Protein AF-A0A7M5WVI0-F1 (afdb_monomer_lite)

Organism: NCBI:txid252671

Foldseek 3Di:
DDDDPQPPLPPVDDVVDQQDLPLVVVLLCQQPVDPVLSLVLLLLLLCQQVFPPADFLAAAEEEEAAPQSCLVLSCLLVCLRPPPVLEFEDDDPAADAPVSDDQSNAEYEYEADACRNPPLVRLLQQLRFAWDWHDDDPDHTDIHGNRHHYRHYHHHDHPNDDDPSNVSNLSRHDYGYTDHDPDDDPCSSVVCSSCSVSSNSNSCVVCVPPDSGDDPPPPDPDDDPPPPPPPPDPPPVPPPPDDDDDDDDDDDDDDDDDDDDDDDDDDDDDDDDDDDPPPVVVVVVVVVVVVVVD

InterPro domains:
  IPR027417 P-loop containing nucleoside triphosphate hydrolase [G3DSA:3.40.50.300] (31-201)
  IPR027417 P-loop containing nucleoside triphosphate hydrolase [SSF52540] (41-180)

Radius of gyration: 24.65 Å; chains: 1; bounding box: 62×60×80 Å

Structure (mmCIF, N/CA/C/O backbone):
data_AF-A0A7M5WVI0-F1
#
_entry.id   AF-A0A7M5WVI0-F1
#
loop_
_atom_site.group_PDB
_atom_site.id
_atom_site.type_symbol
_atom_site.label_atom_id
_atom_site.label_alt_id
_atom_site.label_comp_id
_atom_site.label_asym_id
_atom_site.label_entity_id
_atom_site.label_seq_id
_atom_site.pdbx_PDB_ins_code
_atom_site.Cartn_x
_atom_site.Cartn_y
_atom_site.Cartn_z
_atom_site.occupancy
_atom_site.B_iso_or_equiv
_atom_site.auth_seq_id
_atom_site.auth_comp_id
_atom_site.auth_asym_id
_atom_site.auth_atom_id
_atom_site.pdbx_PDB_model_num
ATOM 1 N N . LEU A 1 1 ? -18.806 -29.548 -11.403 1.00 36.38 1 LEU A N 1
ATOM 2 C CA . LEU A 1 1 ? -17.528 -28.807 -11.496 1.00 36.38 1 LEU A CA 1
ATOM 3 C C . LEU A 1 1 ? -17.822 -27.455 -12.146 1.00 36.38 1 LEU A C 1
ATOM 5 O O . LEU A 1 1 ? -17.706 -27.325 -13.355 1.00 36.38 1 LEU A O 1
ATOM 9 N N . SER A 1 2 ? -18.347 -26.496 -11.374 1.00 34.09 2 SER A N 1
ATOM 10 C CA . SER A 1 2 ? -18.724 -25.170 -11.882 1.00 34.09 2 SER A CA 1
ATOM 11 C C . SER A 1 2 ? -17.496 -24.263 -11.947 1.00 34.09 2 SER A C 1
ATOM 13 O O . SER A 1 2 ? -16.714 -24.208 -10.997 1.00 34.09 2 SER A O 1
ATOM 15 N N . GLY A 1 3 ? -17.329 -23.582 -13.080 1.00 33.78 3 GLY A N 1
ATOM 16 C CA . GLY A 1 3 ? -16.180 -22.741 -13.393 1.00 33.78 3 GLY A CA 1
ATOM 17 C C . GLY A 1 3 ? -15.947 -21.636 -12.366 1.00 33.78 3 GLY A C 1
ATOM 18 O O . GLY A 1 3 ? -16.822 -20.821 -12.087 1.00 33.78 3 GLY A O 1
ATOM 19 N N . SER A 1 4 ? -14.732 -21.607 -11.823 1.00 32.25 4 SER A N 1
ATOM 20 C CA . SER A 1 4 ? -14.201 -20.452 -11.110 1.00 32.25 4 SER A CA 1
ATOM 21 C C . SER A 1 4 ? -13.823 -19.387 -12.146 1.00 32.25 4 SER A C 1
ATOM 23 O O . SER A 1 4 ? -12.980 -19.674 -12.999 1.00 32.25 4 SER A O 1
ATOM 25 N N . PRO A 1 5 ? -14.377 -18.161 -12.098 1.00 34.78 5 PRO A N 1
ATOM 26 C CA . PRO A 1 5 ? -13.953 -17.067 -12.957 1.00 34.78 5 PRO A CA 1
ATOM 27 C C . PRO A 1 5 ? -12.688 -16.451 -12.349 1.00 34.78 5 PRO A C 1
ATOM 29 O O . PRO A 1 5 ? -12.672 -15.304 -11.907 1.00 34.78 5 PRO A O 1
ATOM 32 N N . ARG A 1 6 ? -11.615 -17.239 -12.259 1.00 41.44 6 ARG A N 1
ATOM 33 C CA . ARG A 1 6 ? -10.272 -16.671 -12.205 1.00 41.44 6 ARG A CA 1
ATOM 34 C C . ARG A 1 6 ? -9.937 -16.364 -13.653 1.00 41.44 6 ARG A C 1
ATOM 36 O O . ARG A 1 6 ? -9.481 -17.238 -14.384 1.00 41.44 6 ARG A O 1
ATOM 43 N N . ALA A 1 7 ? -10.243 -15.145 -14.089 1.00 37.66 7 ALA A N 1
ATOM 44 C CA . ALA A 1 7 ? -9.587 -14.597 -15.261 1.00 37.66 7 ALA A CA 1
ATOM 45 C C . ALA A 1 7 ? -8.102 -14.521 -14.897 1.00 37.66 7 ALA A C 1
ATOM 47 O O . ALA A 1 7 ? -7.651 -13.574 -14.260 1.00 37.66 7 ALA A O 1
ATOM 48 N N . PHE A 1 8 ? -7.364 -15.588 -15.193 1.00 43.06 8 PHE A N 1
ATOM 49 C CA . PHE A 1 8 ? -5.919 -15.534 -15.185 1.00 43.06 8 PHE A CA 1
ATOM 50 C C . PHE A 1 8 ? -5.570 -14.499 -16.248 1.00 43.06 8 PHE A C 1
ATOM 52 O O . PHE A 1 8 ? -5.790 -14.739 -17.438 1.00 43.06 8 PHE A O 1
ATOM 59 N N . VAL A 1 9 ? -5.083 -13.328 -15.832 1.00 46.78 9 VAL A N 1
ATOM 60 C CA . VAL A 1 9 ? -4.307 -12.481 -16.737 1.00 46.78 9 VAL A CA 1
ATOM 61 C C . VAL A 1 9 ? -3.289 -13.428 -17.362 1.00 46.78 9 VAL A C 1
ATOM 63 O O . VAL A 1 9 ? -2.563 -14.102 -16.627 1.00 46.78 9 VAL A O 1
ATOM 66 N N . LYS A 1 10 ? -3.306 -13.579 -18.693 1.00 48.66 10 LYS A N 1
ATOM 67 C CA . LYS A 1 10 ? -2.319 -14.396 -19.407 1.00 48.66 10 LYS A CA 1
ATOM 68 C C . LYS A 1 10 ? -0.970 -13.702 -19.269 1.00 48.66 10 LYS A C 1
ATOM 70 O O . LYS A 1 10 ? -0.509 -13.020 -20.175 1.00 48.66 10 LYS A O 1
ATOM 75 N N . TYR A 1 11 ? -0.347 -13.866 -18.114 1.00 55.53 11 TYR A N 1
ATOM 76 C CA . TYR A 1 11 ? 1.067 -13.644 -17.966 1.00 55.53 11 TYR A CA 1
ATOM 77 C C . TYR A 1 11 ? 1.731 -14.795 -18.704 1.00 55.53 11 TYR A C 1
ATOM 79 O O . TYR A 1 11 ? 1.697 -15.943 -18.257 1.00 55.53 11 TYR A O 1
ATOM 87 N N . LEU A 1 12 ? 2.257 -14.500 -19.890 1.00 58.75 12 LEU A N 1
ATOM 88 C CA . LEU A 1 12 ? 3.164 -15.399 -20.584 1.00 58.75 12 LEU A CA 1
ATOM 89 C C . LEU A 1 12 ? 4.462 -15.401 -19.777 1.00 58.75 12 LEU A C 1
ATOM 91 O O . LEU A 1 12 ? 5.402 -14.674 -20.089 1.00 58.75 12 LEU A O 1
ATOM 95 N N . TYR A 1 13 ? 4.451 -16.157 -18.678 1.00 58.69 13 TYR A N 1
ATOM 96 C CA . TYR A 1 13 ? 5.623 -16.409 -17.862 1.00 58.69 13 TYR A CA 1
ATOM 97 C C . TYR A 1 13 ? 6.698 -16.977 -18.783 1.00 58.69 13 TYR A C 1
ATOM 99 O O . TYR A 1 13 ? 6.557 -18.081 -19.309 1.00 58.69 13 TYR A O 1
ATOM 107 N N . ASN A 1 14 ? 7.734 -16.178 -19.019 1.00 64.50 14 ASN A N 1
ATOM 108 C CA . ASN A 1 14 ? 8.917 -16.611 -19.728 1.00 64.50 14 ASN A CA 1
ATOM 109 C C . ASN A 1 14 ? 9.988 -16.910 -18.668 1.00 64.50 14 ASN A C 1
ATOM 111 O O . ASN A 1 14 ? 10.527 -15.956 -18.105 1.00 64.50 14 ASN A O 1
ATOM 115 N N . PRO A 1 15 ? 10.282 -18.191 -18.373 1.00 64.06 15 PRO A N 1
ATOM 116 C CA . PRO A 1 15 ? 11.284 -18.557 -17.372 1.00 64.06 15 PRO A CA 1
ATOM 117 C C . PRO A 1 15 ? 12.688 -18.048 -17.725 1.00 64.06 15 PRO A C 1
ATOM 119 O O . PRO A 1 15 ? 13.509 -17.871 -16.831 1.00 64.06 15 PRO A O 1
ATOM 122 N N . ASP A 1 16 ? 12.949 -17.764 -19.004 1.00 68.62 16 ASP A N 1
ATOM 123 C CA . ASP A 1 16 ? 14.248 -17.296 -19.492 1.00 68.62 16 ASP A CA 1
ATOM 124 C C . ASP A 1 16 ? 14.402 -15.768 -19.407 1.00 68.62 16 ASP A C 1
ATOM 126 O O . ASP A 1 16 ? 15.473 -15.228 -19.691 1.00 68.62 16 ASP A O 1
ATOM 130 N N . ARG A 1 17 ? 13.341 -15.039 -19.029 1.00 70.06 17 ARG A N 1
ATOM 131 C CA . ARG A 1 17 ? 13.361 -13.578 -18.898 1.00 70.06 17 ARG A CA 1
ATOM 132 C C . ARG A 1 17 ? 13.247 -13.183 -17.432 1.00 70.06 17 ARG A C 1
ATOM 134 O O . ARG A 1 17 ? 12.175 -13.272 -16.839 1.00 70.06 17 ARG A O 1
ATOM 141 N N . THR A 1 18 ? 14.333 -12.651 -16.877 1.00 74.81 18 THR A N 1
ATOM 142 C CA . THR A 1 18 ? 14.304 -12.013 -15.556 1.00 74.81 18 THR A CA 1
ATOM 143 C C . THR A 1 18 ? 13.324 -10.829 -15.578 1.00 74.81 18 THR A C 1
ATOM 145 O O . THR A 1 18 ? 13.447 -9.961 -16.452 1.00 74.81 18 THR A O 1
ATOM 148 N N . PRO A 1 19 ? 12.346 -10.764 -14.656 1.00 80.38 19 PRO A N 1
ATOM 149 C CA . PRO A 1 19 ? 11.430 -9.633 -14.567 1.00 80.38 19 PRO A CA 1
ATOM 150 C C . PRO A 1 19 ? 12.211 -8.360 -14.228 1.00 80.38 19 PRO A C 1
ATOM 152 O O . PRO A 1 19 ? 12.992 -8.327 -13.277 1.00 80.38 19 PRO A O 1
ATOM 155 N N . HIS A 1 20 ? 11.994 -7.298 -15.000 1.00 85.06 20 HIS A N 1
ATOM 156 C CA . HIS A 1 20 ? 12.664 -6.018 -14.780 1.00 85.06 20 HIS A CA 1
ATOM 157 C C . HIS A 1 20 ? 11.667 -4.857 -14.907 1.00 85.06 20 HIS A C 1
ATOM 159 O O . HIS A 1 20 ? 11.663 -4.143 -15.916 1.00 85.06 20 HIS A O 1
ATOM 165 N N . PRO A 1 21 ? 10.794 -4.670 -13.899 1.00 92.25 21 PRO A N 1
ATOM 166 C CA . PRO A 1 21 ? 9.751 -3.651 -13.908 1.00 92.25 21 PRO A CA 1
ATOM 167 C C . PRO A 1 21 ? 10.334 -2.257 -13.641 1.00 92.25 21 PRO A C 1
ATOM 169 O O . PRO A 1 21 ? 10.145 -1.658 -12.583 1.00 92.25 21 PRO A O 1
ATOM 172 N N . GLU A 1 22 ? 11.072 -1.733 -14.616 1.00 92.25 22 GLU A N 1
ATOM 173 C CA . GLU A 1 22 ? 11.866 -0.510 -14.494 1.00 92.25 22 GLU A CA 1
ATOM 174 C C . GLU A 1 22 ? 11.064 0.715 -14.010 1.00 92.25 22 GLU A C 1
ATOM 176 O O . GLU A 1 22 ? 11.565 1.409 -13.122 1.00 92.25 22 GLU A O 1
ATOM 181 N N . PRO A 1 23 ? 9.823 0.983 -14.480 1.00 91.75 23 PRO A N 1
ATOM 182 C CA . PRO A 1 23 ? 9.034 2.104 -13.964 1.00 91.75 23 PRO A CA 1
ATOM 183 C C . PRO A 1 23 ? 8.721 1.986 -12.466 1.00 91.75 23 PRO A C 1
ATOM 185 O O . PRO A 1 23 ? 8.749 2.987 -11.751 1.00 91.75 23 PRO A O 1
ATOM 188 N N . PHE A 1 24 ? 8.468 0.766 -11.976 1.00 95.12 24 PHE A N 1
ATOM 189 C CA . PHE A 1 24 ? 8.263 0.510 -10.550 1.00 95.12 24 PHE A CA 1
ATOM 190 C C . PHE A 1 24 ? 9.560 0.729 -9.769 1.00 95.12 24 PHE A C 1
ATOM 192 O O . PHE A 1 24 ? 9.576 1.500 -8.812 1.00 95.12 24 PHE A O 1
ATOM 199 N N . ILE A 1 25 ? 10.658 0.104 -10.211 1.00 95.00 25 ILE A N 1
ATOM 200 C CA . ILE A 1 25 ? 11.963 0.182 -9.541 1.00 95.00 25 ILE A CA 1
ATOM 201 C C . ILE A 1 25 ? 12.413 1.639 -9.423 1.00 95.00 25 ILE A C 1
ATOM 203 O O . ILE A 1 25 ? 12.663 2.106 -8.314 1.00 95.00 25 ILE A O 1
ATOM 207 N N . LYS A 1 26 ? 12.423 2.388 -10.533 1.00 92.94 26 LYS A N 1
ATOM 208 C CA . LYS A 1 26 ? 12.834 3.799 -10.545 1.00 92.94 26 LYS A CA 1
ATOM 209 C C . LYS A 1 26 ? 11.933 4.684 -9.691 1.00 92.94 26 LYS A C 1
ATOM 211 O O . LYS A 1 26 ? 12.430 5.587 -9.022 1.00 92.94 26 LYS A O 1
ATOM 216 N N . GLY A 1 27 ? 10.621 4.436 -9.699 1.00 93.06 27 GLY A N 1
ATOM 217 C CA . GLY A 1 27 ? 9.681 5.172 -8.853 1.00 93.06 27 GLY A CA 1
ATOM 218 C C . GLY A 1 27 ? 10.001 4.990 -7.370 1.00 93.06 27 GLY A C 1
ATOM 219 O O . GLY A 1 27 ? 10.072 5.962 -6.619 1.00 93.06 27 GLY A O 1
ATOM 220 N N . VAL A 1 28 ? 10.263 3.750 -6.961 1.00 95.44 28 VAL A N 1
ATOM 221 C CA . VAL A 1 28 ? 10.624 3.425 -5.578 1.00 95.44 28 VAL A CA 1
ATOM 222 C C . VAL A 1 28 ? 12.001 3.988 -5.221 1.00 95.44 28 VAL A C 1
ATOM 224 O O . VAL A 1 28 ? 12.149 4.582 -4.159 1.00 95.44 28 VAL A O 1
ATOM 227 N N . GLU A 1 29 ? 12.995 3.873 -6.101 1.00 94.94 29 GLU A N 1
ATOM 228 C CA . GLU A 1 29 ? 14.340 4.431 -5.898 1.00 94.94 29 GLU A CA 1
ATOM 229 C C . GLU A 1 29 ? 14.352 5.956 -5.776 1.00 94.94 29 GLU A C 1
ATOM 231 O O . GLU A 1 29 ? 15.133 6.489 -4.989 1.00 94.94 29 GLU A O 1
ATOM 236 N N . ASN A 1 30 ? 13.465 6.654 -6.495 1.00 94.00 30 ASN A N 1
ATOM 237 C CA . ASN A 1 30 ? 13.290 8.101 -6.355 1.00 94.00 30 ASN A CA 1
ATOM 238 C C . ASN A 1 30 ? 12.900 8.493 -4.924 1.00 94.00 30 ASN A C 1
ATOM 240 O O . ASN A 1 30 ? 13.355 9.516 -4.423 1.00 94.00 30 ASN A O 1
ATOM 244 N N . SER A 1 31 ? 12.058 7.687 -4.274 1.00 94.81 31 SER A N 1
ATOM 245 C CA . SER A 1 31 ? 11.608 7.942 -2.903 1.00 94.81 31 SER A CA 1
ATOM 246 C C . SER A 1 31 ? 12.553 7.364 -1.848 1.00 94.81 31 SER A C 1
ATOM 248 O O . SER A 1 31 ? 12.792 7.997 -0.826 1.00 94.81 31 SER A O 1
ATOM 250 N N . PHE A 1 32 ? 13.112 6.176 -2.088 1.00 96.00 32 PHE A N 1
ATOM 251 C CA . PHE A 1 32 ? 13.881 5.404 -1.111 1.00 96.00 32 PHE A CA 1
ATOM 252 C C . PHE A 1 32 ? 15.276 5.067 -1.652 1.00 96.00 32 PHE A C 1
ATOM 254 O O . PHE A 1 32 ? 15.592 3.919 -1.987 1.00 96.00 32 PHE A O 1
ATOM 261 N N . GLY A 1 33 ? 16.146 6.080 -1.704 1.00 91.94 33 GLY A N 1
ATOM 262 C CA . GLY A 1 33 ? 17.535 5.908 -2.140 1.00 91.94 33 GLY A CA 1
ATOM 263 C C . GLY A 1 33 ? 18.311 4.904 -1.275 1.00 91.94 33 GLY A C 1
ATOM 264 O O . GLY A 1 33 ? 19.082 4.097 -1.796 1.00 91.94 33 GLY A O 1
ATOM 265 N N . ASN A 1 34 ? 18.045 4.882 0.038 1.00 95.94 34 ASN A N 1
ATOM 266 C CA . ASN A 1 34 ? 18.654 3.936 0.973 1.00 95.94 34 ASN A CA 1
ATOM 267 C C . ASN A 1 34 ? 18.176 2.488 0.695 1.00 95.94 34 ASN A C 1
ATOM 269 O O . ASN A 1 34 ? 16.984 2.200 0.852 1.00 95.94 34 ASN A O 1
ATOM 273 N N . PRO A 1 35 ? 19.082 1.544 0.359 1.00 95.19 35 PRO A N 1
ATOM 274 C CA . PRO A 1 35 ? 18.715 0.159 0.057 1.00 95.19 35 PRO A CA 1
ATOM 275 C C . PRO A 1 35 ? 17.996 -0.574 1.198 1.00 95.19 35 PRO A C 1
ATOM 277 O O . PRO A 1 35 ? 17.156 -1.431 0.935 1.00 95.19 35 PRO A O 1
ATOM 280 N N . ARG A 1 36 ? 18.286 -0.239 2.465 1.00 94.75 36 ARG A N 1
ATOM 281 C CA . ARG A 1 36 ? 17.630 -0.865 3.627 1.00 94.75 36 ARG A CA 1
ATOM 282 C C . ARG A 1 36 ? 16.166 -0.450 3.732 1.00 94.75 36 ARG A C 1
ATOM 284 O O . ARG A 1 36 ? 15.306 -1.312 3.887 1.00 94.75 36 ARG A O 1
ATOM 291 N N . ILE A 1 37 ? 15.888 0.847 3.578 1.00 95.94 37 ILE A N 1
ATOM 292 C CA . ILE A 1 37 ? 14.519 1.388 3.579 1.00 95.94 37 ILE A CA 1
ATOM 293 C C . ILE A 1 37 ? 13.734 0.796 2.409 1.00 95.94 37 ILE A C 1
ATOM 295 O O . ILE A 1 37 ? 12.626 0.302 2.589 1.00 95.94 37 ILE A O 1
ATOM 299 N N . ARG A 1 38 ? 14.338 0.759 1.219 1.00 96.00 38 ARG A N 1
ATOM 300 C CA . ARG A 1 38 ? 13.724 0.176 0.022 1.00 96.00 38 ARG A CA 1
ATOM 301 C C . ARG A 1 38 ? 13.413 -1.311 0.172 1.00 96.00 38 ARG A C 1
ATOM 303 O O . ARG A 1 38 ? 12.316 -1.733 -0.173 1.00 96.00 38 ARG A O 1
ATOM 310 N N . LYS A 1 39 ? 14.332 -2.099 0.735 1.00 96.75 39 LYS A N 1
ATOM 311 C CA . LYS A 1 39 ? 14.085 -3.512 1.056 1.00 96.75 39 LYS A CA 1
ATOM 312 C C . LYS A 1 39 ? 12.906 -3.669 2.021 1.00 96.75 39 LYS A C 1
ATOM 314 O O . LYS A 1 39 ? 12.027 -4.487 1.771 1.00 96.75 39 LYS A O 1
ATOM 319 N N . ARG A 1 40 ? 12.855 -2.856 3.081 1.00 96.69 40 ARG A N 1
ATOM 320 C CA . ARG A 1 40 ? 11.754 -2.867 4.055 1.00 96.69 40 ARG A CA 1
ATOM 321 C C . ARG A 1 40 ? 10.418 -2.473 3.416 1.00 96.69 40 ARG A C 1
ATOM 323 O O . ARG A 1 40 ? 9.405 -3.120 3.675 1.00 96.69 40 ARG A O 1
ATOM 330 N N . PHE A 1 41 ? 10.425 -1.484 2.522 1.00 97.88 41 PHE A N 1
ATOM 331 C CA . PHE A 1 41 ? 9.261 -1.127 1.711 1.00 97.88 41 PHE A CA 1
ATOM 332 C C . PHE A 1 41 ? 8.814 -2.303 0.841 1.00 97.88 41 PHE A C 1
ATOM 334 O O . PHE A 1 41 ? 7.641 -2.656 0.873 1.00 97.88 41 PHE A O 1
ATOM 341 N N . TYR A 1 42 ? 9.730 -2.956 0.120 1.00 97.81 42 TYR A N 1
ATOM 342 C CA . TYR A 1 42 ? 9.407 -4.127 -0.696 1.00 97.81 42 TYR A CA 1
ATOM 343 C C . TYR A 1 42 ? 8.793 -5.259 0.125 1.00 97.81 42 TYR A C 1
ATOM 345 O O . TYR A 1 42 ? 7.804 -5.835 -0.320 1.00 97.81 42 TYR A O 1
ATOM 353 N N . GLN A 1 43 ? 9.303 -5.535 1.330 1.00 97.19 43 GLN A N 1
ATOM 354 C CA . GLN A 1 43 ? 8.692 -6.507 2.243 1.00 97.19 43 GLN A CA 1
ATOM 355 C C . GLN A 1 43 ? 7.246 -6.126 2.571 1.00 97.19 43 GLN A C 1
ATOM 357 O O . GLN A 1 43 ? 6.337 -6.913 2.317 1.00 97.19 43 GLN A O 1
ATOM 362 N N . LYS A 1 44 ? 7.012 -4.904 3.070 1.00 97.19 44 LYS A N 1
ATOM 363 C CA . LYS A 1 44 ? 5.664 -4.429 3.425 1.00 97.19 44 LYS A CA 1
ATOM 364 C C . LYS A 1 44 ? 4.715 -4.365 2.236 1.00 97.19 44 LYS A C 1
ATOM 366 O O . LYS A 1 44 ? 3.540 -4.684 2.372 1.00 97.19 44 LYS A O 1
ATOM 371 N N . TYR A 1 45 ? 5.218 -3.997 1.067 1.00 98.00 45 TYR A N 1
ATOM 372 C CA . TYR A 1 45 ? 4.453 -3.983 -0.169 1.00 98.00 45 TYR A CA 1
ATOM 373 C C . TYR A 1 45 ? 4.079 -5.408 -0.603 1.00 98.00 45 TYR A C 1
ATOM 375 O O . TYR A 1 45 ? 2.926 -5.668 -0.927 1.00 98.00 45 TYR A O 1
ATOM 383 N N . TYR A 1 46 ? 5.007 -6.366 -0.537 1.00 97.12 46 TYR A N 1
ATOM 384 C CA . TYR A 1 46 ? 4.744 -7.763 -0.892 1.00 97.12 46 TYR A CA 1
ATOM 385 C C . TYR A 1 46 ? 3.820 -8.476 0.111 1.00 97.12 46 TYR A C 1
ATOM 387 O O . TYR A 1 46 ? 2.973 -9.273 -0.294 1.00 97.12 46 TYR A O 1
ATOM 395 N N . GLN A 1 47 ? 3.904 -8.138 1.406 1.00 96.06 47 GLN A N 1
ATOM 396 C CA . GLN A 1 47 ? 2.982 -8.623 2.445 1.00 96.06 47 GLN A CA 1
ATOM 397 C C . GLN A 1 47 ? 1.510 -8.396 2.075 1.00 96.06 47 GLN A C 1
ATOM 399 O O . GLN A 1 47 ? 0.660 -9.192 2.460 1.00 96.06 47 GLN A O 1
ATOM 404 N N . LEU A 1 48 ? 1.183 -7.348 1.312 1.00 96.50 48 LEU A N 1
ATOM 405 C CA . LEU A 1 48 ? -0.194 -7.040 0.916 1.00 96.50 48 LEU A CA 1
ATOM 406 C C . LEU A 1 48 ? -0.866 -8.154 0.095 1.00 96.50 48 LEU A C 1
ATOM 408 O O . LEU A 1 48 ? -2.092 -8.219 0.060 1.00 96.50 48 LEU A O 1
ATOM 412 N N . LEU A 1 49 ? -0.089 -9.061 -0.511 1.00 94.75 49 LEU A N 1
ATOM 413 C CA . LEU A 1 49 ? -0.601 -10.260 -1.188 1.00 94.75 49 LEU A CA 1
ATOM 414 C C . LEU A 1 49 ? -0.951 -11.412 -0.234 1.00 94.75 49 LEU A C 1
ATOM 416 O O . LEU A 1 49 ? -1.591 -12.379 -0.641 1.00 94.75 49 LEU A O 1
ATOM 420 N N . MET A 1 50 ? -0.549 -11.330 1.033 1.00 92.81 50 MET A N 1
ATOM 421 C CA . MET A 1 50 ? -0.629 -12.418 2.012 1.00 92.81 50 MET A CA 1
ATOM 422 C C . MET A 1 50 ? -1.942 -12.387 2.803 1.00 92.81 50 MET A C 1
ATOM 424 O O . MET A 1 50 ? -1.963 -12.544 4.027 1.00 92.81 50 MET A O 1
ATOM 428 N N . HIS A 1 51 ? -3.063 -12.167 2.109 1.00 90.06 51 HIS A N 1
ATOM 429 C CA . HIS A 1 51 ? -4.388 -12.173 2.728 1.00 90.06 51 HIS A CA 1
ATOM 430 C C . HIS A 1 51 ? -4.626 -13.461 3.533 1.00 90.06 51 HIS A C 1
ATOM 432 O O . HIS A 1 51 ? -4.313 -14.567 3.092 1.00 90.06 51 HIS A O 1
ATOM 438 N N . GLY A 1 52 ? -5.185 -13.304 4.734 1.00 88.00 52 GLY A N 1
ATOM 439 C CA . GLY A 1 52 ? -5.448 -14.400 5.662 1.00 88.00 52 GLY A CA 1
ATOM 440 C C . GLY A 1 52 ? -4.243 -14.801 6.515 1.00 88.00 52 GLY A C 1
ATOM 441 O O . GLY A 1 52 ? -4.434 -15.503 7.506 1.00 88.00 52 GLY A O 1
ATOM 442 N N . GLN A 1 53 ? -3.036 -14.326 6.185 1.00 90.81 53 GLN A N 1
ATOM 443 C CA . GLN A 1 53 ? -1.790 -14.691 6.870 1.00 90.81 53 GLN A CA 1
ATOM 444 C C . GLN A 1 53 ? -1.238 -13.580 7.771 1.00 90.81 53 GLN A C 1
ATOM 446 O O . GLN A 1 53 ? -0.257 -13.810 8.471 1.00 90.81 53 GLN A O 1
ATOM 451 N N . PHE A 1 54 ? -1.849 -12.390 7.772 1.00 90.25 54 PHE A N 1
ATOM 452 C CA . PHE A 1 54 ? -1.396 -11.275 8.604 1.00 90.25 54 PHE A CA 1
ATOM 453 C C . PHE A 1 54 ? -1.460 -11.625 10.099 1.00 90.25 54 PHE A C 1
ATOM 455 O O . PHE A 1 54 ? -2.551 -11.909 10.607 1.00 90.25 54 PHE A O 1
ATOM 462 N N . PRO A 1 55 ? -0.328 -11.549 10.823 1.00 88.81 55 PRO A N 1
ATOM 463 C CA . PRO A 1 55 ? -0.317 -11.692 12.269 1.00 88.81 55 PRO A CA 1
ATOM 464 C C . PRO A 1 55 ? -1.134 -10.600 12.969 1.00 88.81 55 PRO A C 1
ATOM 466 O O . PRO A 1 55 ? -1.314 -9.484 12.468 1.00 88.81 55 PRO A O 1
ATOM 469 N N . HIS A 1 56 ? -1.600 -10.907 14.181 1.00 88.06 56 HIS A N 1
ATOM 470 C CA . HIS A 1 56 ? -2.208 -9.907 15.058 1.00 88.06 56 HIS A CA 1
ATOM 471 C C . HIS A 1 56 ? -1.195 -8.805 15.379 1.00 88.06 56 HIS A C 1
ATOM 473 O O . HIS A 1 56 ? -0.055 -9.101 15.727 1.00 88.06 56 HIS A O 1
ATOM 479 N N . LYS A 1 57 ? -1.628 -7.542 15.291 1.00 88.94 57 LYS A N 1
ATOM 480 C CA . LYS A 1 57 ? -0.807 -6.336 15.497 1.00 88.94 57 LYS A CA 1
ATOM 481 C C . LYS A 1 57 ? 0.367 -6.168 14.521 1.00 88.94 57 LYS A C 1
ATOM 483 O O . LYS A 1 57 ? 1.243 -5.355 14.796 1.00 88.94 57 LYS A O 1
ATOM 488 N N . GLU A 1 58 ? 0.369 -6.865 13.384 1.00 91.50 58 GLU A N 1
ATOM 489 C CA . GLU A 1 58 ? 1.343 -6.615 12.314 1.00 91.50 58 GLU A CA 1
ATOM 490 C C . GLU A 1 58 ? 1.260 -5.160 11.828 1.00 91.50 58 GLU A C 1
ATOM 492 O O . GLU A 1 58 ? 0.160 -4.656 11.562 1.00 91.50 58 GLU A O 1
ATOM 497 N N . THR A 1 59 ? 2.413 -4.497 11.679 1.00 93.25 59 THR A N 1
ATOM 498 C CA . THR A 1 59 ? 2.452 -3.104 11.215 1.00 93.25 59 THR A CA 1
ATOM 499 C C . THR A 1 59 ? 2.016 -2.991 9.754 1.00 93.25 59 THR A C 1
ATOM 501 O O . THR A 1 59 ? 2.367 -3.815 8.906 1.00 93.25 59 THR A O 1
ATOM 504 N N . LYS A 1 60 ? 1.216 -1.968 9.459 1.00 93.44 60 LYS A N 1
ATOM 505 C CA . LYS A 1 60 ? 0.567 -1.725 8.169 1.00 93.44 60 LYS A CA 1
ATOM 506 C C . LYS A 1 60 ? 1.358 -0.723 7.333 1.00 93.44 60 LYS A C 1
ATOM 508 O O . LYS A 1 60 ? 1.958 0.192 7.887 1.00 93.44 60 LYS A O 1
ATOM 513 N N . LEU A 1 61 ? 1.350 -0.889 6.011 1.00 96.81 61 LEU A N 1
ATOM 514 C CA . LEU A 1 61 ? 2.071 -0.010 5.093 1.00 96.81 61 LEU A CA 1
ATOM 515 C C . LEU A 1 61 ? 1.409 1.372 5.039 1.00 96.81 61 LEU A C 1
ATOM 517 O O . LEU A 1 61 ? 0.236 1.474 4.687 1.00 96.81 61 LEU A O 1
ATOM 521 N N . CYS A 1 62 ? 2.179 2.422 5.323 1.00 96.25 62 CYS A N 1
ATOM 522 C CA . CYS A 1 62 ? 1.752 3.811 5.190 1.00 96.25 62 CYS A CA 1
ATOM 523 C C . CYS A 1 62 ? 2.760 4.614 4.361 1.00 96.25 62 CYS A C 1
ATOM 525 O O . CYS A 1 62 ? 3.948 4.647 4.673 1.00 96.25 62 CYS A O 1
ATOM 527 N N . LEU A 1 63 ? 2.285 5.262 3.300 1.00 97.25 63 LEU A N 1
ATOM 528 C CA . LEU A 1 63 ? 3.072 6.107 2.410 1.00 97.25 63 LEU A CA 1
ATOM 529 C C . LEU A 1 63 ? 2.716 7.570 2.639 1.00 97.25 63 LEU A C 1
ATOM 531 O O . LEU A 1 63 ? 1.590 7.988 2.379 1.00 97.25 63 LEU A O 1
ATOM 535 N N . VAL A 1 64 ? 3.694 8.352 3.073 1.00 95.62 64 VAL A N 1
ATOM 536 C CA . VAL A 1 64 ? 3.524 9.777 3.364 1.00 95.62 64 VAL A CA 1
ATOM 537 C C . VAL A 1 64 ? 4.296 10.584 2.340 1.00 95.62 64 VAL A C 1
ATOM 539 O O . VAL A 1 64 ? 5.439 10.260 2.032 1.00 95.62 64 VAL A O 1
ATOM 542 N N . GLY A 1 65 ? 3.713 11.643 1.801 1.00 94.31 65 GLY A N 1
ATOM 543 C CA . GLY A 1 65 ? 4.454 12.611 1.000 1.00 94.31 65 GLY A CA 1
ATOM 544 C C . GLY A 1 65 ? 3.614 13.245 -0.098 1.00 94.31 65 GLY A C 1
ATOM 545 O O . GLY A 1 65 ? 2.436 12.928 -0.245 1.00 94.31 65 GLY A O 1
ATOM 546 N N . PRO A 1 66 ? 4.211 14.135 -0.895 1.00 92.75 66 PRO A N 1
ATOM 547 C CA . PRO A 1 66 ? 3.478 15.060 -1.749 1.00 92.75 66 PRO A CA 1
ATOM 548 C C . PRO A 1 66 ? 2.580 14.347 -2.782 1.00 92.75 66 PRO A C 1
ATOM 550 O O . PRO A 1 66 ? 2.855 13.202 -3.160 1.00 92.75 66 PRO A O 1
ATOM 553 N N . PRO A 1 67 ? 1.501 14.993 -3.270 1.00 90.50 67 PRO A N 1
ATOM 554 C CA . PRO A 1 67 ? 0.561 14.391 -4.225 1.00 90.50 67 PRO A CA 1
ATOM 555 C C . PRO A 1 67 ? 1.221 13.845 -5.499 1.00 90.50 67 PRO A C 1
ATOM 557 O O . PRO A 1 67 ? 0.743 12.886 -6.098 1.00 90.50 67 PRO A O 1
ATOM 560 N N . ASP A 1 68 ? 2.348 14.424 -5.909 1.00 90.50 68 ASP A N 1
ATOM 561 C CA . ASP A 1 68 ? 3.078 14.074 -7.124 1.00 90.50 68 ASP A CA 1
ATOM 562 C C . ASP A 1 68 ? 4.234 13.082 -6.913 1.00 90.50 68 ASP A C 1
ATOM 564 O O . ASP A 1 68 ? 5.061 12.900 -7.808 1.00 90.50 68 ASP A O 1
ATOM 568 N N . SER A 1 69 ? 4.286 12.400 -5.764 1.00 92.50 69 SER A N 1
ATOM 569 C CA . SER A 1 69 ? 5.272 11.343 -5.500 1.00 92.50 69 SER A CA 1
ATOM 570 C C . SER A 1 69 ? 4.968 10.012 -6.197 1.00 92.50 69 SER A C 1
ATOM 572 O O . SER A 1 69 ? 5.824 9.132 -6.264 1.00 92.50 69 SER A O 1
ATOM 574 N N . GLY A 1 70 ? 3.748 9.845 -6.719 1.00 90.62 70 GLY A N 1
ATOM 575 C CA . GLY A 1 70 ? 3.299 8.600 -7.351 1.00 90.62 70 GLY A CA 1
ATOM 576 C C . GLY A 1 70 ? 2.898 7.494 -6.366 1.00 90.62 70 GLY A C 1
ATOM 577 O O . GLY A 1 70 ? 2.647 6.371 -6.801 1.00 90.62 70 GLY A O 1
ATOM 578 N N . LYS A 1 71 ? 2.792 7.797 -5.062 1.00 94.00 71 LYS A N 1
ATOM 579 C CA . LYS A 1 71 ? 2.429 6.834 -4.004 1.00 94.00 71 LYS A CA 1
ATOM 580 C C . LYS A 1 71 ? 1.150 6.038 -4.301 1.00 94.00 71 LYS A C 1
ATOM 582 O O . LYS A 1 71 ? 1.156 4.817 -4.178 1.00 94.00 71 LYS A O 1
ATOM 587 N N . THR A 1 72 ? 0.088 6.690 -4.774 1.00 92.81 72 THR A N 1
ATOM 588 C CA . THR A 1 72 ? -1.188 6.033 -5.113 1.00 92.81 72 THR A CA 1
ATOM 589 C C . THR A 1 72 ? -1.047 5.130 -6.343 1.00 92.81 72 THR A C 1
ATOM 591 O O . THR A 1 72 ? -1.624 4.045 -6.391 1.00 92.81 72 THR A O 1
ATOM 594 N N . SER A 1 73 ? -0.195 5.492 -7.311 1.00 93.75 73 SER A N 1
ATOM 595 C CA . SER A 1 73 ? 0.062 4.671 -8.503 1.00 93.75 73 SER A CA 1
ATOM 596 C C . SER A 1 73 ? 0.686 3.316 -8.170 1.00 93.75 73 SER A C 1
ATOM 598 O O . SER A 1 73 ? 0.473 2.357 -8.915 1.00 93.75 73 SER A O 1
ATOM 600 N N . TRP A 1 74 ? 1.404 3.187 -7.050 1.00 95.81 74 TRP A N 1
ATOM 601 C CA . TRP A 1 74 ? 1.910 1.890 -6.597 1.00 95.81 74 TRP A CA 1
ATOM 602 C C . TRP A 1 74 ? 0.807 0.951 -6.109 1.00 95.81 74 TRP A C 1
ATOM 604 O O . TRP A 1 74 ? 1.075 -0.231 -5.948 1.00 95.81 74 TRP A O 1
ATOM 614 N N . PHE A 1 75 ? -0.439 1.392 -5.943 1.00 96.31 75 PHE A N 1
ATOM 615 C CA . PHE A 1 75 ? -1.549 0.466 -5.723 1.00 96.31 75 PHE A CA 1
ATOM 616 C C . PHE A 1 75 ? -1.988 -0.253 -7.015 1.00 96.31 75 PHE A C 1
ATOM 618 O O . PHE A 1 75 ? -2.537 -1.355 -6.976 1.00 96.31 75 PHE A O 1
ATOM 625 N N . THR A 1 76 ? -1.698 0.328 -8.183 1.00 94.94 76 THR A N 1
ATOM 626 C CA . THR A 1 76 ? -2.185 -0.158 -9.486 1.00 94.94 76 THR A CA 1
ATOM 627 C C . THR A 1 76 ? -1.822 -1.618 -9.807 1.00 94.94 76 THR A C 1
ATOM 629 O O . THR A 1 76 ? -2.683 -2.329 -10.330 1.00 94.94 76 THR A O 1
ATOM 632 N N . PRO A 1 77 ? -0.611 -2.130 -9.488 1.00 96.19 77 PRO A N 1
ATOM 633 C CA . PRO A 1 77 ? -0.307 -3.547 -9.666 1.00 96.19 77 PRO A CA 1
ATOM 634 C C . PRO A 1 77 ? -1.302 -4.480 -8.965 1.00 96.19 77 PRO A C 1
ATOM 636 O O . PRO A 1 77 ? -1.706 -5.477 -9.559 1.00 96.19 77 PRO A O 1
ATOM 639 N N . PHE A 1 78 ? -1.771 -4.145 -7.756 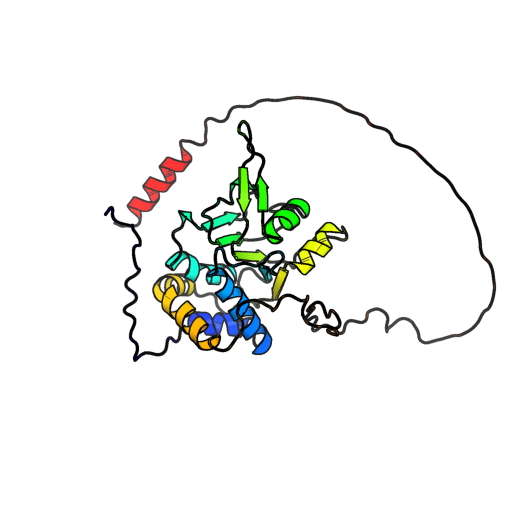1.00 96.12 78 PHE A N 1
ATOM 640 C CA . PHE A 1 78 ? -2.769 -4.952 -7.043 1.00 96.12 78 PHE A CA 1
ATOM 641 C C . PHE A 1 78 ? -4.108 -4.978 -7.776 1.00 96.12 78 PHE A C 1
ATOM 643 O O . PHE A 1 78 ? -4.707 -6.041 -7.895 1.00 96.12 78 PHE A O 1
ATOM 650 N N . GLN A 1 79 ? -4.545 -3.852 -8.344 1.00 93.12 79 GLN A N 1
ATOM 651 C CA . GLN A 1 79 ? -5.768 -3.784 -9.156 1.00 93.12 79 GLN A CA 1
ATOM 652 C C . GLN A 1 79 ? -5.686 -4.632 -10.439 1.00 93.12 79 GLN A C 1
ATOM 654 O O . GLN A 1 79 ? -6.714 -4.977 -11.020 1.00 93.12 79 GLN A O 1
ATOM 659 N N . GLY A 1 80 ? -4.473 -4.957 -10.901 1.00 90.56 80 GLY A N 1
ATOM 660 C CA . GLY A 1 80 ? -4.245 -5.851 -12.037 1.00 90.56 80 GLY A CA 1
ATOM 661 C C . GLY A 1 80 ? -4.437 -7.338 -11.714 1.00 90.56 80 GLY A C 1
ATOM 662 O O . GLY A 1 80 ? -4.730 -8.113 -12.622 1.00 90.56 80 GLY A O 1
ATOM 663 N N . ILE A 1 81 ? -4.303 -7.742 -10.444 1.00 92.25 81 ILE A N 1
ATOM 664 C CA . ILE A 1 81 ? -4.319 -9.161 -10.033 1.00 92.25 81 ILE A CA 1
ATOM 665 C C . ILE A 1 81 ? -5.408 -9.517 -9.013 1.00 92.25 81 ILE A C 1
ATOM 667 O O . ILE A 1 81 ? -5.856 -10.663 -8.978 1.00 92.25 81 ILE A O 1
ATOM 671 N N . ILE A 1 82 ? -5.857 -8.561 -8.198 1.00 92.06 82 ILE A N 1
ATOM 672 C CA . ILE A 1 82 ? -6.929 -8.737 -7.219 1.00 92.06 82 ILE A CA 1
ATOM 673 C C . ILE A 1 82 ? -8.220 -8.197 -7.847 1.00 92.06 82 ILE A C 1
ATOM 675 O O . ILE A 1 82 ? -8.306 -7.004 -8.144 1.00 92.06 82 ILE A O 1
ATOM 679 N N . PRO A 1 83 ? -9.249 -9.041 -8.053 1.00 92.00 83 PRO A N 1
ATOM 680 C CA . PRO A 1 83 ? -10.551 -8.577 -8.518 1.00 92.00 83 PRO A CA 1
ATOM 681 C C . PRO A 1 83 ? -11.116 -7.476 -7.617 1.00 92.00 83 PRO A C 1
ATOM 683 O O . PRO A 1 83 ? -11.103 -7.623 -6.397 1.00 92.00 83 PRO A O 1
ATOM 686 N N . ALA A 1 84 ? -11.695 -6.432 -8.217 1.00 90.75 84 ALA A N 1
ATOM 687 C CA . ALA A 1 84 ? -12.194 -5.253 -7.501 1.00 90.75 84 ALA A CA 1
ATOM 688 C C . ALA A 1 84 ? -13.125 -5.586 -6.320 1.00 90.75 84 ALA A C 1
ATOM 690 O O . ALA A 1 84 ? -13.024 -4.966 -5.274 1.00 90.75 84 ALA A O 1
ATOM 691 N N . ARG A 1 85 ? -13.957 -6.632 -6.432 1.00 90.88 85 ARG A N 1
ATOM 692 C CA . ARG A 1 85 ? -14.843 -7.101 -5.345 1.00 90.88 85 ARG A CA 1
ATOM 693 C C . ARG A 1 85 ? -14.128 -7.564 -4.065 1.00 90.88 85 ARG A C 1
ATOM 695 O O . ARG A 1 85 ? -14.787 -7.794 -3.064 1.00 90.88 85 ARG A O 1
ATOM 702 N N . TYR A 1 86 ? -12.816 -7.790 -4.115 1.00 93.44 86 TYR A N 1
ATOM 703 C CA . TYR A 1 86 ? -11.991 -8.157 -2.959 1.00 93.44 86 TYR A CA 1
ATOM 704 C C . TYR A 1 86 ? -11.107 -6.999 -2.482 1.00 93.44 86 TYR A C 1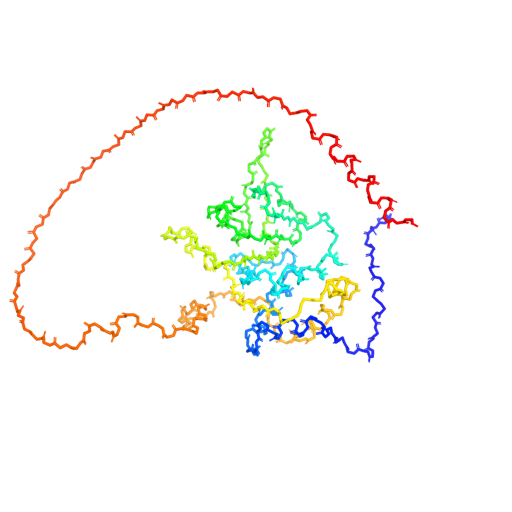
ATOM 706 O O . TYR A 1 86 ? -10.298 -7.182 -1.573 1.00 93.44 86 TYR A O 1
ATOM 714 N N . ILE A 1 87 ? -11.243 -5.824 -3.092 1.00 92.81 87 ILE A N 1
ATOM 715 C CA . ILE A 1 87 ? -10.579 -4.593 -2.685 1.00 92.81 87 ILE A CA 1
ATOM 716 C C . ILE A 1 87 ? -11.633 -3.732 -2.000 1.00 92.81 87 ILE A C 1
ATOM 718 O O . ILE A 1 87 ? -12.611 -3.333 -2.625 1.00 92.81 87 ILE A O 1
ATOM 722 N N . ALA A 1 88 ? -11.433 -3.450 -0.718 1.00 91.06 88 ALA A N 1
ATOM 723 C CA . ALA A 1 88 ? -12.207 -2.431 -0.019 1.00 91.06 88 ALA A CA 1
ATOM 724 C C . ALA A 1 88 ? -11.390 -1.142 0.040 1.00 91.06 88 ALA A C 1
ATOM 726 O O . ALA A 1 88 ? -10.159 -1.183 -0.027 1.00 91.06 88 ALA A O 1
ATOM 727 N N . GLY A 1 89 ? -12.047 -0.001 0.203 1.00 87.38 89 GLY A N 1
ATOM 728 C CA . GLY A 1 89 ? -11.307 1.219 0.451 1.00 87.38 89 GLY A CA 1
ATOM 729 C C . GLY A 1 89 ? -12.157 2.436 0.733 1.00 87.38 89 GLY A C 1
ATOM 730 O O . GLY A 1 89 ? -13.367 2.444 0.519 1.00 87.38 89 GLY A O 1
ATOM 731 N N . VAL A 1 90 ? -11.466 3.456 1.216 1.00 83.19 90 VAL A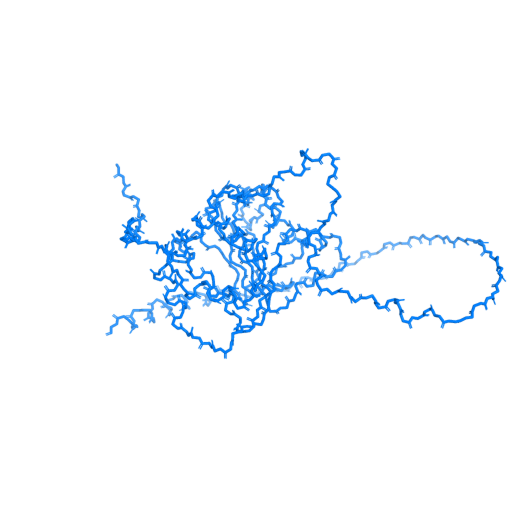 N 1
ATOM 732 C CA . VAL A 1 90 ? -11.970 4.813 1.381 1.00 83.19 90 VAL A CA 1
ATOM 733 C C . VAL A 1 90 ? -11.165 5.691 0.431 1.00 83.19 90 VAL A C 1
ATOM 735 O O . VAL A 1 90 ? -9.935 5.640 0.428 1.00 83.19 90 VAL A O 1
ATOM 738 N N . MET A 1 91 ? -11.877 6.442 -0.404 1.00 69.69 91 MET A N 1
ATOM 739 C CA . MET A 1 91 ? -11.313 7.511 -1.231 1.00 69.69 91 MET A CA 1
ATOM 740 C C . MET A 1 91 ? -11.853 8.850 -0.719 1.00 69.69 91 MET A C 1
ATOM 742 O O . MET A 1 91 ? -12.885 8.836 -0.049 1.00 69.69 91 MET A O 1
ATOM 746 N N . ASN A 1 92 ? -11.153 9.945 -1.039 1.00 55.62 92 ASN A N 1
ATOM 747 C CA . ASN A 1 92 ? -11.200 11.319 -0.495 1.00 55.62 92 ASN A CA 1
ATOM 748 C C . ASN A 1 92 ? -12.518 11.869 0.100 1.00 55.62 92 ASN A C 1
ATOM 750 O O . ASN A 1 92 ? -12.458 12.736 0.967 1.00 55.62 92 ASN A O 1
ATOM 754 N N . ASP A 1 93 ? -13.688 11.366 -0.292 1.00 58.25 93 ASP A N 1
ATOM 755 C CA . ASP A 1 93 ? -15.001 11.893 0.105 1.00 58.25 93 ASP A CA 1
ATOM 756 C C . ASP A 1 93 ? -15.769 10.977 1.083 1.00 58.25 93 ASP A C 1
ATOM 758 O O . ASP A 1 93 ? -16.869 11.300 1.538 1.00 58.25 93 ASP A O 1
ATOM 762 N N . GLY A 1 94 ? -15.220 9.799 1.398 1.00 67.44 94 GLY A N 1
ATOM 763 C CA . GLY A 1 94 ? -15.878 8.780 2.212 1.00 67.44 94 GLY A CA 1
ATOM 764 C C . GLY A 1 94 ? -15.394 8.760 3.659 1.00 67.44 94 GLY A C 1
ATOM 765 O O . GLY A 1 94 ? -14.199 8.709 3.929 1.00 67.44 94 GLY A O 1
ATOM 766 N N . ARG A 1 95 ? -16.322 8.693 4.617 1.00 77.94 95 ARG A N 1
ATOM 767 C CA . ARG A 1 95 ? -15.977 8.253 5.976 1.00 77.94 95 ARG A CA 1
ATOM 768 C C . ARG A 1 95 ? -15.837 6.739 6.002 1.00 77.94 95 ARG A C 1
ATOM 770 O O . ARG A 1 95 ? -16.658 6.022 5.423 1.00 77.94 95 ARG A O 1
ATOM 777 N N . PHE A 1 96 ? -14.826 6.248 6.708 1.00 83.06 96 PHE A N 1
ATOM 778 C CA . PHE A 1 96 ? -14.672 4.826 6.958 1.00 83.06 96 PHE A CA 1
ATOM 779 C C . PHE A 1 96 ? -15.911 4.253 7.650 1.00 83.06 96 PHE A C 1
ATOM 781 O O . PHE A 1 96 ? -16.414 4.797 8.632 1.00 83.06 96 PHE A O 1
ATOM 788 N N . SER A 1 97 ? -16.357 3.096 7.171 1.00 80.00 97 SER A N 1
ATOM 789 C CA . SER A 1 97 ? -17.300 2.246 7.887 1.00 80.00 97 SER A CA 1
ATOM 790 C C . SER A 1 97 ? -16.710 0.854 8.013 1.00 80.00 97 SER A C 1
ATOM 792 O O . SER A 1 97 ? -16.280 0.260 7.026 1.00 80.00 97 SER A O 1
ATOM 794 N N . ALA A 1 98 ? -16.753 0.286 9.219 1.00 76.06 98 ALA A N 1
ATOM 795 C CA . ALA A 1 98 ? -16.307 -1.085 9.458 1.00 76.06 98 ALA A CA 1
ATOM 796 C C . ALA A 1 98 ? -17.058 -2.115 8.589 1.00 76.06 98 ALA A C 1
ATOM 798 O O . ALA A 1 98 ? -16.522 -3.184 8.314 1.00 76.06 98 ALA A O 1
ATOM 799 N N . ALA A 1 99 ? -18.264 -1.783 8.112 1.00 75.56 99 ALA A N 1
ATOM 800 C CA . ALA A 1 99 ? -19.025 -2.618 7.186 1.00 75.56 99 ALA A CA 1
ATOM 801 C C . ALA A 1 99 ? -18.399 -2.719 5.781 1.00 75.56 99 ALA A C 1
ATOM 803 O O . ALA A 1 99 ? -18.742 -3.638 5.047 1.00 75.56 99 ALA A O 1
ATOM 804 N N . MET A 1 100 ? -17.487 -1.810 5.410 1.00 81.94 100 MET A N 1
ATOM 805 C CA . MET A 1 100 ? -16.752 -1.867 4.137 1.00 81.94 100 MET A CA 1
ATOM 806 C C . MET A 1 100 ? -15.756 -3.027 4.090 1.00 81.94 100 MET A C 1
ATOM 808 O O . MET A 1 100 ? -15.351 -3.448 3.009 1.00 81.94 100 MET A O 1
ATOM 812 N N . ILE A 1 101 ? -15.319 -3.518 5.253 1.00 84.00 101 ILE A N 1
ATOM 813 C CA . ILE A 1 101 ? -14.409 -4.654 5.336 1.00 84.00 101 ILE A CA 1
ATOM 814 C C . ILE A 1 101 ? -15.245 -5.908 5.525 1.00 84.00 101 ILE A C 1
ATOM 816 O O . ILE A 1 101 ? -15.806 -6.147 6.591 1.00 84.00 101 ILE A O 1
ATOM 820 N N . GLU A 1 102 ? -15.291 -6.734 4.493 1.00 85.00 102 GLU A N 1
ATOM 821 C CA . GLU A 1 102 ? -15.983 -8.011 4.496 1.00 85.00 102 GLU A CA 1
ATOM 822 C C . GLU A 1 102 ? -15.016 -9.169 4.775 1.00 85.00 102 GLU A C 1
ATOM 824 O O . GLU A 1 102 ? -13.792 -9.047 4.714 1.00 85.00 102 GLU A O 1
ATOM 829 N N . SER A 1 103 ? -15.573 -10.354 5.040 1.00 82.94 103 SER A N 1
ATOM 830 C CA . SER A 1 103 ? -14.784 -11.581 5.249 1.00 82.94 103 SER A CA 1
ATOM 831 C C . SER A 1 103 ? -13.901 -11.980 4.057 1.00 82.94 103 SER A C 1
ATOM 833 O O . SER A 1 103 ? -12.950 -12.737 4.229 1.00 82.94 103 SER A O 1
ATOM 835 N N . ASN A 1 104 ? -14.216 -11.489 2.858 1.00 87.94 104 ASN A N 1
ATOM 836 C CA . ASN A 1 104 ? -13.506 -11.772 1.612 1.00 87.94 104 ASN A CA 1
ATOM 837 C C . ASN A 1 104 ? -12.597 -10.611 1.159 1.00 87.94 104 ASN A C 1
ATOM 839 O O . ASN A 1 104 ? -11.938 -10.743 0.126 1.00 87.94 104 ASN A O 1
ATOM 843 N N . THR A 1 105 ? -12.563 -9.486 1.884 1.00 91.00 105 THR A N 1
ATOM 844 C CA . THR A 1 105 ? -11.695 -8.349 1.565 1.00 91.00 105 THR A CA 1
ATOM 845 C C . THR A 1 105 ? -10.243 -8.799 1.664 1.00 91.00 105 THR A C 1
ATOM 847 O O . THR A 1 105 ? -9.786 -9.161 2.743 1.00 91.00 105 THR A O 1
ATOM 850 N N . GLN A 1 106 ? -9.495 -8.768 0.564 1.00 92.94 106 GLN A N 1
ATOM 851 C CA . GLN A 1 106 ? -8.091 -9.192 0.518 1.00 92.94 106 GLN A CA 1
ATOM 852 C C . GLN A 1 106 ? -7.131 -8.064 0.881 1.00 92.94 106 GLN A C 1
ATOM 854 O O . GLN A 1 106 ? -6.156 -8.278 1.604 1.00 92.94 106 GLN A O 1
ATOM 859 N N . ILE A 1 107 ? -7.446 -6.859 0.418 1.00 94.44 107 ILE A N 1
ATOM 860 C CA . ILE A 1 107 ? -6.656 -5.656 0.636 1.00 94.44 107 ILE A CA 1
ATOM 861 C C . ILE A 1 107 ? -7.593 -4.476 0.881 1.00 94.44 107 ILE A C 1
ATOM 863 O O . ILE A 1 107 ? -8.666 -4.383 0.280 1.00 94.44 107 ILE A O 1
ATOM 867 N N . PHE A 1 108 ? -7.183 -3.598 1.785 1.00 93.56 108 PHE A N 1
ATOM 868 C CA . PHE A 1 108 ? -7.854 -2.344 2.072 1.00 93.56 108 PHE A CA 1
ATOM 869 C C . PHE A 1 108 ? -6.994 -1.181 1.571 1.00 93.56 108 PHE A C 1
ATOM 871 O O . PHE A 1 108 ? -5.828 -1.072 1.954 1.00 93.56 108 PHE A O 1
ATOM 878 N N . MET A 1 109 ? -7.562 -0.325 0.728 1.00 93.81 109 MET A N 1
ATOM 879 C CA . MET A 1 109 ? -6.949 0.918 0.263 1.00 93.81 109 MET A CA 1
ATOM 880 C C . MET A 1 109 ? -7.490 2.092 1.078 1.00 93.81 109 MET A C 1
ATOM 882 O O . MET A 1 109 ? -8.696 2.319 1.111 1.00 93.81 109 MET A O 1
ATOM 886 N N . MET A 1 110 ? -6.608 2.856 1.708 1.00 92.25 110 MET A N 1
ATOM 887 C CA . MET A 1 110 ? -6.946 4.147 2.303 1.00 92.25 110 MET A CA 1
ATOM 888 C C . MET A 1 110 ? -6.173 5.215 1.539 1.00 92.25 110 MET A C 1
ATOM 890 O O . MET A 1 110 ? -4.965 5.342 1.746 1.00 92.25 110 MET A O 1
ATOM 894 N N . ASP A 1 111 ? -6.849 5.929 0.640 1.00 90.25 111 ASP A N 1
ATOM 895 C CA . ASP A 1 111 ? -6.249 7.076 -0.042 1.00 90.25 111 ASP A CA 1
ATOM 896 C C . ASP A 1 111 ? -6.531 8.346 0.764 1.00 90.25 111 ASP A C 1
ATOM 898 O O . ASP A 1 111 ? -7.647 8.532 1.246 1.00 90.25 111 ASP A O 1
ATOM 902 N N . GLU A 1 112 ? -5.504 9.175 0.950 1.00 87.19 112 GLU A N 1
ATOM 903 C CA . GLU A 1 112 ? -5.583 10.431 1.712 1.00 87.19 112 GLU A CA 1
ATOM 904 C C . GLU A 1 112 ? -6.158 10.262 3.129 1.00 87.19 112 GLU A C 1
ATOM 906 O O . GLU A 1 112 ? -7.172 10.849 3.510 1.00 87.19 112 GLU A O 1
ATOM 911 N N . TRP A 1 113 ? -5.489 9.453 3.955 1.00 87.56 113 TRP A N 1
ATOM 912 C CA . TRP A 1 113 ? -5.911 9.298 5.345 1.00 87.56 113 TRP A CA 1
ATOM 913 C C . TRP A 1 113 ? -5.842 10.624 6.115 1.00 87.56 113 TRP A C 1
ATOM 915 O O . TRP A 1 113 ? -4.770 11.213 6.276 1.00 87.56 113 TRP A O 1
ATOM 925 N N . THR A 1 114 ? -6.984 11.020 6.673 1.00 82.50 114 THR A N 1
ATOM 926 C CA . THR A 1 114 ? -7.137 12.093 7.651 1.00 82.50 114 THR A CA 1
ATOM 927 C C . THR A 1 114 ? -7.842 11.567 8.910 1.00 82.50 114 THR A C 1
ATOM 929 O O . THR A 1 114 ? -8.554 10.557 8.855 1.00 82.50 114 THR A O 1
ATOM 932 N N . PRO A 1 115 ? -7.702 12.239 10.064 1.00 77.75 115 PRO A N 1
ATOM 933 C CA . PRO A 1 115 ? -8.475 11.897 11.260 1.00 77.75 115 PRO A CA 1
ATOM 934 C C . PRO A 1 115 ? -9.999 11.884 11.035 1.00 77.75 115 PRO A C 1
ATOM 936 O O . PRO A 1 115 ? -10.706 11.136 11.710 1.00 77.75 115 PRO A O 1
ATOM 939 N N . ASP A 1 116 ? -10.489 12.659 10.062 1.00 80.31 116 ASP A N 1
ATOM 940 C CA . ASP A 1 116 ? -11.906 12.721 9.691 1.00 80.31 116 ASP A CA 1
ATOM 941 C C . ASP A 1 116 ? -12.355 11.532 8.829 1.00 80.31 116 ASP A C 1
ATOM 943 O O . ASP A 1 116 ? -13.506 11.098 8.929 1.00 80.31 116 ASP A O 1
ATOM 947 N N . SER A 1 117 ? -11.466 10.990 7.986 1.00 83.12 117 SER A N 1
ATOM 948 C CA . SER A 1 117 ? -11.780 9.828 7.147 1.00 83.12 117 SER A CA 1
ATOM 949 C C . SER A 1 117 ? -11.722 8.515 7.929 1.00 83.12 117 SER A C 1
ATOM 951 O O . SER A 1 117 ? -12.527 7.617 7.673 1.00 83.12 117 SER A O 1
ATOM 953 N N . LEU A 1 118 ? -10.841 8.408 8.932 1.00 82.94 118 LEU A N 1
ATOM 954 C CA . LEU A 1 118 ? -10.770 7.276 9.861 1.00 82.94 118 LEU A CA 1
ATOM 955 C C . LEU A 1 118 ? -10.270 7.732 11.241 1.00 82.94 118 LEU A C 1
ATOM 957 O O . LEU A 1 118 ? -9.083 8.022 11.420 1.00 82.94 118 LEU A O 1
ATOM 961 N N . SER A 1 119 ? -11.183 7.714 12.218 1.00 83.12 119 SER A N 1
ATOM 962 C CA . SER A 1 119 ? -10.934 8.122 13.606 1.00 83.12 119 SER A CA 1
ATOM 963 C C . SER A 1 119 ? -9.848 7.275 14.292 1.00 83.12 119 SER A C 1
ATOM 965 O O . SER A 1 119 ? -9.622 6.120 13.918 1.00 83.12 119 SER A O 1
ATOM 967 N N . CYS A 1 120 ? -9.207 7.794 15.354 1.00 82.12 120 CYS A N 1
ATOM 968 C CA . CYS A 1 120 ? -8.218 7.013 16.116 1.00 82.12 120 CYS A CA 1
ATOM 969 C C . CYS A 1 120 ? -8.806 5.700 16.672 1.00 82.12 120 CYS A C 1
ATOM 971 O O . CYS A 1 120 ? -8.132 4.666 16.672 1.00 82.12 120 CYS A O 1
ATOM 973 N N . GLU A 1 121 ? -10.053 5.718 17.148 1.00 81.81 121 GLU A N 1
ATOM 974 C CA . GLU A 1 121 ? -10.690 4.534 17.729 1.00 81.81 121 GLU A CA 1
ATOM 975 C C . GLU A 1 121 ? -10.914 3.444 16.670 1.00 81.81 121 GLU A C 1
ATOM 977 O O . GLU A 1 121 ? -10.544 2.279 16.869 1.00 81.81 121 GLU A O 1
ATOM 982 N N . ASP A 1 122 ? -11.452 3.827 15.510 1.00 83.56 122 ASP A N 1
ATOM 983 C CA . ASP A 1 122 ? -11.694 2.897 14.410 1.00 83.56 122 ASP A CA 1
ATOM 984 C C . ASP A 1 122 ? -10.380 2.402 13.803 1.00 83.56 122 ASP A C 1
ATOM 986 O O . ASP A 1 122 ? -10.216 1.198 13.589 1.00 83.56 122 ASP A O 1
ATOM 990 N N . ALA A 1 123 ? -9.398 3.287 13.618 1.00 86.19 123 ALA A N 1
ATOM 991 C CA . ALA A 1 123 ? -8.061 2.921 13.165 1.00 86.19 123 ALA A CA 1
ATOM 992 C C . ALA A 1 123 ? -7.405 1.907 14.104 1.00 86.19 123 ALA A C 1
ATOM 994 O O . ALA A 1 123 ? -6.881 0.886 13.658 1.00 86.19 123 ALA A O 1
ATOM 995 N N . LYS A 1 124 ? -7.471 2.132 15.421 1.00 85.38 124 LYS A N 1
ATOM 996 C CA . LYS A 1 124 ? -6.956 1.193 16.423 1.00 85.38 124 LYS A CA 1
ATOM 997 C C . LYS A 1 124 ? -7.624 -0.176 16.307 1.00 85.38 124 LYS A C 1
ATOM 999 O O . LYS A 1 124 ? -6.922 -1.186 16.387 1.00 85.38 124 LYS A O 1
ATOM 1004 N N . ARG A 1 125 ? -8.948 -0.217 16.128 1.00 83.38 125 ARG A N 1
ATOM 1005 C CA . ARG A 1 125 ? -9.727 -1.458 15.989 1.00 83.38 125 ARG A CA 1
ATOM 1006 C C . ARG A 1 125 ? -9.341 -2.224 14.722 1.00 83.38 125 ARG A C 1
ATOM 1008 O O . ARG A 1 125 ? -9.101 -3.428 14.764 1.00 83.38 125 ARG A O 1
ATOM 1015 N N . VAL A 1 126 ? -9.237 -1.513 13.608 1.00 86.44 126 VAL A N 1
ATOM 1016 C CA . VAL A 1 126 ? -9.084 -2.096 12.273 1.00 86.44 126 VAL A CA 1
ATOM 1017 C C . VAL A 1 126 ? -7.629 -2.468 11.975 1.00 86.44 126 VAL A C 1
ATOM 1019 O O . VAL A 1 126 ? -7.349 -3.595 11.565 1.00 86.44 126 VAL A O 1
ATOM 1022 N N . LEU A 1 127 ? -6.677 -1.573 12.256 1.00 89.06 127 LEU A N 1
ATOM 1023 C CA . LEU A 1 127 ? -5.252 -1.790 11.971 1.00 89.06 127 LEU A CA 1
ATOM 1024 C C . LEU A 1 127 ? -4.614 -2.831 12.894 1.00 89.06 127 LEU A C 1
ATOM 1026 O O . LEU A 1 127 ? -3.607 -3.436 12.534 1.00 89.06 127 LEU A O 1
ATOM 1030 N N . GLN A 1 128 ? -5.194 -3.077 14.073 1.00 87.69 128 GLN A N 1
ATOM 1031 C CA . GLN A 1 128 ? -4.749 -4.153 14.959 1.00 87.69 128 GLN A CA 1
ATOM 1032 C C . GLN A 1 128 ? -4.899 -5.541 14.318 1.00 87.69 128 GLN A C 1
ATOM 1034 O O . GLN A 1 128 ? -4.149 -6.456 14.665 1.00 87.69 128 GLN A O 1
ATOM 1039 N N . GLY A 1 129 ? -5.852 -5.707 13.402 1.00 84.88 129 GLY A N 1
ATOM 1040 C CA . GLY A 1 129 ? -6.197 -7.007 12.849 1.00 84.88 129 GLY A CA 1
ATOM 1041 C C . GLY A 1 129 ? -6.859 -7.950 13.862 1.00 84.88 129 GLY A C 1
ATOM 1042 O O . GLY A 1 129 ? -7.150 -7.584 15.007 1.00 84.88 129 GLY A O 1
ATOM 1043 N N . GLY A 1 130 ? -7.084 -9.193 13.440 1.00 84.56 130 GLY A N 1
ATOM 1044 C CA . GLY A 1 130 ? -7.727 -10.223 14.253 1.00 84.56 130 GLY A CA 1
ATOM 1045 C C . GLY A 1 130 ? -9.253 -10.103 14.307 1.00 84.56 130 GLY A C 1
ATOM 1046 O O . GLY A 1 130 ? -9.883 -9.404 13.507 1.00 84.56 130 GLY A O 1
ATOM 1047 N N . MET A 1 131 ? -9.867 -10.817 15.255 1.00 83.88 131 MET A N 1
ATOM 1048 C CA . MET A 1 131 ? -11.323 -10.904 15.352 1.00 83.88 131 MET A CA 1
ATOM 1049 C C . MET A 1 131 ? -11.925 -9.607 15.894 1.00 83.88 131 MET A C 1
ATOM 1051 O O . MET A 1 131 ? -11.634 -9.188 17.012 1.00 83.88 131 MET A O 1
ATOM 1055 N N . ASN A 1 132 ? -12.811 -9.017 15.104 1.00 81.31 132 ASN A N 1
ATOM 1056 C CA . ASN A 1 132 ? -13.534 -7.798 15.404 1.00 81.31 132 ASN A CA 1
ATOM 1057 C C . ASN A 1 132 ? -15.040 -8.046 15.317 1.00 81.31 132 ASN A C 1
ATOM 1059 O O . ASN A 1 132 ? -15.512 -8.881 14.542 1.00 81.31 132 ASN A O 1
ATOM 1063 N N . PHE A 1 133 ? -15.799 -7.325 16.137 1.00 81.25 133 PHE A N 1
ATOM 1064 C CA . PHE A 1 133 ? -17.255 -7.343 16.092 1.00 81.25 133 PHE A CA 1
ATOM 1065 C C . PHE A 1 133 ? -17.732 -6.085 15.379 1.00 81.25 133 PHE A C 1
ATOM 1067 O O . PHE A 1 133 ? -17.464 -4.977 15.841 1.00 81.25 133 PHE A O 1
ATOM 1074 N N . VAL A 1 134 ? -18.408 -6.263 14.246 1.00 77.69 134 VAL A N 1
ATOM 1075 C CA . VAL A 1 134 ? -18.944 -5.153 13.462 1.00 77.69 134 VAL A CA 1
ATOM 1076 C C . VAL A 1 134 ? -20.442 -5.057 13.737 1.00 77.69 134 VAL A C 1
ATOM 1078 O O . VAL A 1 134 ? -21.188 -5.966 13.348 1.00 77.69 134 VAL A O 1
ATOM 1081 N N . PRO A 1 135 ? -20.905 -3.998 14.426 1.00 73.38 135 PRO A N 1
ATOM 1082 C CA . PRO A 1 135 ? -22.330 -3.764 14.588 1.00 73.38 135 PRO A CA 1
ATOM 1083 C C . PRO A 1 135 ? -22.948 -3.450 13.221 1.00 73.38 135 PRO A C 1
ATOM 1085 O O . PRO A 1 135 ? -22.372 -2.717 12.419 1.00 73.38 135 PRO A O 1
ATOM 1088 N N . GLN A 1 136 ? -24.125 -4.010 12.945 1.00 70.19 136 GLN A N 1
ATOM 1089 C CA . GLN A 1 136 ? -24.885 -3.719 11.731 1.00 70.19 136 GLN A CA 1
ATOM 1090 C C . GLN A 1 136 ? -26.201 -3.045 12.101 1.00 70.19 136 GLN A C 1
ATOM 1092 O O . GLN A 1 136 ? -26.907 -3.490 13.007 1.00 70.19 136 GLN A O 1
ATOM 1097 N N . LYS A 1 137 ? -26.559 -1.980 11.379 1.00 70.75 137 LYS A N 1
ATOM 1098 C CA . LYS A 1 137 ? -27.861 -1.331 11.549 1.00 70.75 137 LYS A CA 1
ATOM 1099 C C . LYS A 1 137 ? -28.958 -2.335 11.165 1.00 70.75 137 LYS A C 1
ATOM 1101 O O . LYS A 1 137 ? -28.927 -2.890 10.069 1.00 70.75 137 LYS A O 1
ATOM 1106 N N . HIS A 1 138 ? -29.905 -2.579 12.070 1.00 74.06 138 HIS A N 1
ATOM 1107 C CA . HIS A 1 138 ? -31.054 -3.481 11.876 1.00 74.06 138 HIS A CA 1
ATOM 1108 C C . HIS A 1 138 ? -30.723 -4.969 11.627 1.00 74.06 138 HIS A C 1
ATOM 1110 O O . HIS A 1 138 ? -31.578 -5.714 11.149 1.00 74.06 138 HIS A O 1
ATOM 1116 N N . LYS A 1 139 ? -29.508 -5.429 11.953 1.00 70.38 139 LYS A N 1
ATOM 1117 C CA . LYS A 1 139 ? -29.106 -6.843 11.857 1.00 70.38 139 LYS A CA 1
ATOM 1118 C C . LYS A 1 139 ? -28.258 -7.249 13.059 1.00 70.38 139 LYS A C 1
ATOM 1120 O O . LYS A 1 139 ? -27.678 -6.406 13.739 1.00 70.38 139 LYS A O 1
ATOM 1125 N N . ASN A 1 140 ? -28.154 -8.554 13.300 1.00 75.00 140 ASN A N 1
ATOM 1126 C CA . ASN A 1 140 ? -27.206 -9.075 14.280 1.00 75.00 140 ASN A CA 1
ATOM 1127 C C . ASN A 1 140 ? -25.785 -8.700 13.850 1.00 75.00 140 ASN A C 1
ATOM 1129 O O . ASN A 1 140 ? -25.415 -8.899 12.692 1.00 75.00 140 ASN A O 1
ATOM 1133 N N . GLY A 1 141 ? -24.998 -8.160 14.781 1.00 73.94 141 GLY A N 1
ATOM 1134 C CA . GLY A 1 141 ? -23.597 -7.859 14.512 1.00 73.94 141 GLY A CA 1
ATOM 1135 C C . GLY A 1 141 ? -22.843 -9.115 14.076 1.00 73.94 141 GLY A C 1
ATOM 1136 O O . GLY A 1 141 ? -23.127 -10.228 14.528 1.00 73.94 141 GLY A O 1
ATOM 1137 N N . TRP A 1 142 ? -21.891 -8.933 13.169 1.00 79.50 142 TRP A N 1
ATOM 1138 C CA . TRP A 1 142 ? -21.141 -10.028 12.565 1.00 79.50 142 TRP A CA 1
ATOM 1139 C C . TRP A 1 142 ? -19.685 -9.997 13.047 1.00 79.50 142 TRP A C 1
ATOM 1141 O O . TRP A 1 142 ? -19.101 -8.933 13.260 1.00 79.50 142 TRP A O 1
ATOM 1151 N N . ARG A 1 143 ? -19.082 -11.179 13.229 1.00 80.19 143 ARG A N 1
ATOM 1152 C CA . ARG A 1 143 ? -17.661 -11.320 13.587 1.00 80.19 143 ARG A CA 1
ATOM 1153 C C . ARG A 1 143 ? -16.802 -11.378 12.331 1.00 80.19 143 ARG A C 1
ATOM 1155 O O . ARG A 1 143 ? -16.887 -12.339 11.571 1.00 80.19 143 ARG A O 1
ATOM 1162 N N . ILE A 1 144 ? -15.964 -10.371 12.125 1.00 81.69 144 ILE A N 1
ATOM 1163 C CA . ILE A 1 144 ? -15.050 -10.299 10.982 1.00 81.69 144 ILE A CA 1
ATOM 1164 C C . ILE A 1 144 ? -13.630 -10.486 11.491 1.00 81.69 144 ILE A C 1
ATOM 1166 O O . ILE A 1 144 ? -13.249 -9.913 12.507 1.00 81.69 144 ILE A O 1
ATOM 1170 N N . ASN A 1 145 ? -12.848 -11.314 10.806 1.00 82.00 145 ASN A N 1
ATOM 1171 C CA . ASN A 1 145 ? -11.430 -11.450 11.096 1.00 82.00 145 ASN A CA 1
ATOM 1172 C C . ASN A 1 145 ? -10.639 -10.544 10.148 1.00 82.00 145 ASN A C 1
ATOM 1174 O O . ASN A 1 145 ? -10.570 -10.812 8.950 1.00 82.00 145 ASN A O 1
ATOM 1178 N N . TYR A 1 146 ? -10.069 -9.462 10.673 1.00 83.44 146 TYR A N 1
ATOM 1179 C CA . TYR A 1 146 ? -9.267 -8.522 9.897 1.00 83.44 146 TYR A CA 1
ATOM 1180 C C . TYR A 1 146 ? -7.853 -9.071 9.700 1.00 83.44 146 TYR A C 1
ATOM 1182 O O . TYR A 1 146 ? -6.937 -8.767 10.464 1.00 83.44 146 TYR A O 1
ATOM 1190 N N . ASN A 1 147 ? -7.681 -9.869 8.647 1.00 84.31 147 ASN A N 1
ATOM 1191 C CA . ASN A 1 147 ? -6.404 -10.482 8.267 1.00 84.31 147 ASN A CA 1
ATOM 1192 C C . ASN A 1 147 ? -5.926 -10.010 6.883 1.00 84.31 147 ASN A C 1
ATOM 1194 O O . ASN A 1 147 ? -5.327 -10.771 6.120 1.00 84.31 147 ASN A O 1
ATOM 1198 N N . SER A 1 148 ? -6.223 -8.757 6.552 1.00 86.75 148 SER A N 1
ATOM 1199 C CA . SER A 1 148 ? -5.978 -8.170 5.234 1.00 86.75 148 SER A CA 1
ATOM 1200 C C . SER A 1 148 ? -4.873 -7.121 5.290 1.00 86.75 148 SER A C 1
ATOM 1202 O O . SER A 1 148 ? -4.598 -6.526 6.343 1.00 86.75 148 SER A O 1
ATOM 1204 N N . GLY A 1 149 ? -4.222 -6.921 4.146 1.00 92.31 149 GLY A N 1
ATOM 1205 C CA . GLY A 1 149 ? -3.230 -5.869 3.973 1.00 92.31 149 GLY A CA 1
ATOM 1206 C C . GLY A 1 149 ? -3.893 -4.497 3.925 1.00 92.31 149 GLY A C 1
ATOM 1207 O O . GLY A 1 149 ? -5.000 -4.366 3.411 1.00 92.31 149 GLY A O 1
ATOM 1208 N N . PHE A 1 150 ? -3.209 -3.483 4.449 1.00 94.25 150 PHE A N 1
ATOM 1209 C CA . PHE A 1 150 ? -3.627 -2.085 4.355 1.00 94.25 150 PHE A CA 1
ATOM 1210 C C . PHE A 1 150 ? -2.591 -1.336 3.529 1.00 94.25 150 PHE A C 1
ATOM 1212 O O . PHE A 1 150 ? -1.419 -1.310 3.906 1.00 94.25 150 PHE A O 1
ATOM 1219 N N . PHE A 1 151 ? -3.030 -0.758 2.414 1.00 96.44 151 PHE A N 1
ATOM 1220 C CA . PHE A 1 151 ? -2.256 0.185 1.624 1.00 96.44 151 PHE A CA 1
ATOM 1221 C C . PHE A 1 151 ? -2.775 1.581 1.943 1.00 96.44 151 PHE A C 1
ATOM 1223 O O . PHE A 1 151 ? -3.887 1.936 1.558 1.00 96.44 151 PHE A O 1
ATOM 1230 N N . ILE A 1 152 ? -1.995 2.339 2.703 1.00 95.25 152 ILE A N 1
ATOM 1231 C CA . ILE A 1 152 ? -2.398 3.650 3.203 1.00 95.25 152 ILE A CA 1
ATOM 1232 C C . ILE A 1 152 ? -1.526 4.706 2.538 1.00 95.25 152 ILE A C 1
ATOM 1234 O O . ILE A 1 152 ? -0.302 4.566 2.512 1.00 95.25 152 ILE A O 1
ATOM 1238 N N . THR A 1 153 ? -2.135 5.772 2.035 1.00 95.19 153 THR A N 1
ATOM 1239 C CA . THR A 1 153 ? -1.434 6.959 1.547 1.00 95.19 153 THR A CA 1
ATOM 1240 C C . THR A 1 153 ? -1.915 8.198 2.296 1.00 95.19 153 THR A C 1
ATOM 1242 O O . THR A 1 153 ? -3.048 8.278 2.769 1.00 95.19 153 THR A O 1
ATOM 1245 N N . THR A 1 154 ? -1.043 9.192 2.400 1.00 93.00 154 THR A N 1
ATOM 1246 C CA . THR A 1 154 ? -1.409 10.531 2.863 1.00 93.00 154 THR A CA 1
ATOM 1247 C C . THR A 1 154 ? -0.387 11.557 2.380 1.00 93.00 154 THR A C 1
ATOM 1249 O O . THR A 1 154 ? 0.764 11.222 2.078 1.00 93.00 154 THR A O 1
ATOM 1252 N N . ASN A 1 155 ? -0.817 12.810 2.254 1.00 91.75 155 ASN A N 1
ATOM 1253 C CA . ASN A 1 155 ? 0.065 13.917 1.895 1.00 91.75 155 ASN A CA 1
ATOM 1254 C C . ASN A 1 155 ? 0.873 14.424 3.092 1.00 91.75 155 ASN A C 1
ATOM 1256 O O . ASN A 1 155 ? 2.009 14.865 2.923 1.00 91.75 155 ASN A O 1
ATOM 1260 N N . GLU A 1 156 ? 0.306 14.306 4.289 1.00 86.12 156 GLU A N 1
ATOM 1261 C CA . GLU A 1 156 ? 0.871 14.823 5.528 1.00 86.12 156 GLU A CA 1
ATOM 1262 C C . GLU A 1 156 ? 1.157 13.678 6.490 1.00 86.12 156 GLU A C 1
ATOM 1264 O O . GLU A 1 156 ? 0.513 12.631 6.446 1.00 86.12 156 GLU A O 1
ATOM 1269 N N . TYR A 1 157 ? 2.155 13.851 7.355 1.00 83.38 157 TYR A N 1
ATOM 1270 C CA . TYR A 1 157 ? 2.432 12.837 8.362 1.00 83.38 157 TYR A CA 1
ATOM 1271 C C . TYR A 1 157 ? 1.189 12.682 9.245 1.00 83.38 157 TYR A C 1
ATOM 1273 O O . TYR A 1 157 ? 0.700 13.699 9.736 1.00 83.38 157 TYR A O 1
ATOM 1281 N N . PRO A 1 158 ? 0.662 11.462 9.453 1.00 73.75 158 PRO A N 1
ATOM 1282 C CA . PRO A 1 158 ? -0.536 11.295 10.256 1.00 73.75 158 PRO A CA 1
ATOM 1283 C C . PRO A 1 158 ? -0.290 11.786 11.687 1.00 73.75 158 PRO A C 1
ATOM 1285 O O . PRO A 1 158 ? 0.397 11.122 12.472 1.00 73.75 158 PRO A O 1
ATOM 1288 N N . ASP A 1 159 ? -0.831 12.957 12.023 1.00 72.50 159 ASP A N 1
ATOM 1289 C CA . ASP A 1 159 ? -0.845 13.453 13.390 1.00 72.50 159 ASP A CA 1
ATOM 1290 C C . ASP A 1 159 ? -2.174 13.097 14.042 1.00 72.50 159 ASP A C 1
ATOM 1292 O O . ASP A 1 159 ? -3.221 13.701 13.820 1.00 72.50 159 ASP A O 1
ATOM 1296 N N . PHE A 1 160 ? -2.110 12.056 14.854 1.00 67.81 160 PHE A N 1
ATOM 1297 C CA . PHE A 1 160 ? -3.234 11.567 15.627 1.00 67.81 160 PHE A CA 1
ATOM 1298 C C . PHE A 1 160 ? -3.360 12.287 16.987 1.00 67.81 160 PHE A C 1
ATOM 1300 O O . PHE A 1 160 ? -4.213 11.946 17.799 1.00 67.81 160 PHE A O 1
ATOM 1307 N N . GLY A 1 161 ? -2.499 13.266 17.282 1.00 68.50 161 GLY A N 1
ATOM 1308 C CA . GLY A 1 161 ? -2.460 13.953 18.569 1.00 68.50 161 GLY A CA 1
ATOM 1309 C C . GLY A 1 161 ? -1.858 13.107 19.700 1.00 68.50 161 GLY A C 1
ATOM 1310 O O . GLY A 1 161 ? -1.142 12.125 19.476 1.00 68.50 161 GLY A O 1
ATOM 1311 N N . ASN A 1 162 ? -2.133 13.505 20.947 1.00 67.94 162 ASN A N 1
ATOM 1312 C CA . ASN A 1 162 ? -1.465 12.984 22.154 1.00 67.94 162 ASN A CA 1
ATOM 1313 C C . ASN A 1 162 ? -2.305 11.973 22.954 1.00 67.94 162 ASN A C 1
ATOM 1315 O O . ASN A 1 162 ? -1.996 11.673 24.106 1.00 67.94 162 ASN A O 1
ATOM 1319 N N . GLN A 1 163 ? -3.398 11.468 22.383 1.00 68.75 163 GLN A N 1
ATOM 1320 C CA . GLN A 1 163 ? -4.238 10.483 23.062 1.00 68.75 163 GLN A CA 1
ATOM 1321 C C . GLN A 1 163 ? -3.570 9.098 23.050 1.00 68.75 163 GLN A C 1
ATOM 1323 O O . GLN A 1 163 ? -2.908 8.714 22.086 1.00 68.75 163 GLN A O 1
ATOM 1328 N N . THR A 1 164 ? -3.785 8.300 24.099 1.00 67.00 164 THR A N 1
ATOM 1329 C CA . THR A 1 164 ? -3.168 6.965 24.251 1.00 67.00 164 THR A CA 1
ATOM 1330 C C . THR A 1 164 ? -3.476 6.021 23.081 1.00 67.00 164 THR A C 1
ATOM 1332 O O . THR A 1 164 ? -2.641 5.206 22.683 1.00 67.00 164 THR A O 1
ATOM 1335 N N . ASP A 1 165 ? -4.665 6.140 22.491 1.00 66.94 165 ASP A N 1
ATOM 1336 C CA . ASP A 1 165 ? -5.079 5.319 21.350 1.00 66.94 165 ASP A CA 1
ATOM 1337 C C . ASP A 1 165 ? -4.320 5.670 20.074 1.00 66.94 165 ASP A C 1
ATOM 1339 O O . ASP A 1 165 ? -4.010 4.791 19.268 1.00 66.94 165 ASP A O 1
ATOM 1343 N N . CYS A 1 166 ? -3.924 6.926 19.955 1.00 71.81 166 CYS A N 1
ATOM 1344 C CA . CYS A 1 166 ? -3.197 7.469 18.830 1.00 71.81 166 CYS A CA 1
ATOM 1345 C C . CYS A 1 166 ? -1.707 7.038 18.857 1.00 71.81 166 CYS A C 1
ATOM 1347 O O . CYS A 1 166 ? -1.142 6.696 17.815 1.00 71.81 166 CYS A O 1
ATOM 1349 N N . ASP A 1 167 ? -1.108 6.840 20.040 1.00 77.25 167 ASP A N 1
ATOM 1350 C CA . ASP A 1 167 ? 0.193 6.153 20.180 1.00 77.25 167 ASP A CA 1
ATOM 1351 C C . ASP A 1 167 ? 0.142 4.682 19.761 1.00 77.25 167 ASP A C 1
ATOM 1353 O O . ASP A 1 167 ? 1.083 4.143 19.168 1.00 77.25 167 ASP A O 1
ATOM 1357 N N . ALA A 1 168 ? -0.968 4.005 20.058 1.00 81.69 168 ALA A N 1
ATOM 1358 C CA . ALA A 1 168 ? -1.154 2.624 19.645 1.00 81.69 168 ALA A CA 1
ATOM 1359 C C . ALA A 1 168 ? -1.281 2.503 18.116 1.00 81.69 168 ALA A C 1
ATOM 1361 O O . ALA A 1 168 ? -0.929 1.462 17.565 1.00 81.69 168 ALA A O 1
ATOM 1362 N N . ILE A 1 169 ? -1.777 3.530 17.420 1.00 85.06 169 ILE A N 1
ATOM 1363 C CA . ILE A 1 169 ? -1.811 3.574 15.950 1.00 85.06 169 ILE A CA 1
ATOM 1364 C C . ILE A 1 169 ? -0.407 3.766 15.389 1.00 85.06 169 ILE A C 1
ATOM 1366 O O . ILE A 1 169 ? -0.021 3.005 14.509 1.00 85.06 169 ILE A O 1
ATOM 1370 N N . ARG A 1 170 ? 0.388 4.699 15.936 1.00 83.94 170 ARG A N 1
ATOM 1371 C CA . ARG A 1 170 ? 1.784 4.916 15.504 1.00 83.94 170 ARG A CA 1
ATOM 1372 C C . ARG A 1 170 ? 2.588 3.613 15.516 1.00 83.94 170 ARG A C 1
ATOM 1374 O O . ARG A 1 170 ? 3.264 3.293 14.550 1.00 83.94 170 ARG A O 1
ATOM 1381 N N . LYS A 1 171 ? 2.427 2.798 16.565 1.00 87.38 171 LYS A N 1
ATOM 1382 C CA . LYS A 1 171 ? 3.073 1.474 16.688 1.00 87.38 171 LYS A CA 1
ATOM 1383 C C . LYS A 1 171 ? 2.570 0.421 15.693 1.00 87.38 171 LYS A C 1
ATOM 1385 O O . LYS A 1 171 ? 3.172 -0.641 15.599 1.00 87.38 171 LYS A O 1
ATOM 1390 N N . ARG A 1 172 ? 1.455 0.673 15.004 1.00 89.25 172 ARG A N 1
ATOM 1391 C CA . ARG A 1 172 ? 0.838 -0.217 14.009 1.00 89.25 172 ARG A CA 1
ATOM 1392 C C . ARG A 1 172 ? 1.080 0.242 12.575 1.00 89.25 172 ARG A C 1
ATOM 1394 O O . ARG A 1 172 ? 0.584 -0.415 11.666 1.00 89.25 172 ARG A O 1
ATOM 1401 N N . LEU A 1 173 ? 1.816 1.327 12.351 1.00 91.88 173 LEU A N 1
ATOM 1402 C CA . LEU A 1 173 ? 2.149 1.811 11.016 1.00 91.88 173 LEU A CA 1
ATOM 1403 C C . LEU A 1 173 ? 3.643 1.652 10.764 1.00 91.88 173 LEU A C 1
ATOM 1405 O O . LEU A 1 173 ? 4.469 2.030 11.587 1.00 91.88 173 LEU A O 1
ATOM 1409 N N . GLU A 1 174 ? 3.976 1.121 9.597 1.00 94.94 174 GLU A N 1
ATOM 1410 C CA . GLU A 1 174 ? 5.298 1.262 9.008 1.00 94.94 174 GLU A CA 1
ATOM 1411 C C . GLU A 1 174 ? 5.223 2.414 8.003 1.00 94.94 174 GLU A C 1
ATOM 1413 O O . GLU A 1 174 ? 4.606 2.283 6.940 1.00 94.94 174 GLU A O 1
ATOM 1418 N N . VAL A 1 175 ? 5.793 3.559 8.372 1.00 94.50 175 VAL A N 1
ATOM 1419 C CA . VAL A 1 175 ? 5.688 4.795 7.594 1.00 94.50 175 VAL A CA 1
ATOM 1420 C C . VAL A 1 175 ? 6.887 4.946 6.665 1.00 94.50 175 VAL A C 1
ATOM 1422 O O . VAL A 1 175 ? 8.033 4.913 7.107 1.00 94.50 175 VAL A O 1
ATOM 1425 N N . PHE A 1 176 ? 6.619 5.178 5.383 1.00 96.88 176 PHE A N 1
ATOM 1426 C CA . PHE A 1 176 ? 7.627 5.469 4.372 1.00 96.88 176 PHE A CA 1
ATOM 1427 C C . PHE A 1 176 ? 7.388 6.845 3.759 1.00 96.88 176 PHE A C 1
ATOM 1429 O O . PHE A 1 176 ? 6.317 7.120 3.215 1.00 96.88 176 PHE A O 1
ATOM 1436 N N . GLN A 1 177 ? 8.409 7.699 3.813 1.00 96.19 177 GLN A N 1
ATOM 1437 C CA . GLN A 1 177 ? 8.343 9.049 3.269 1.00 96.19 177 GLN A CA 1
ATOM 1438 C C . GLN A 1 177 ? 8.747 9.073 1.792 1.00 96.19 177 GLN A C 1
ATOM 1440 O O . GLN A 1 177 ? 9.877 8.764 1.424 1.00 96.19 177 GLN A O 1
ATOM 1445 N N . THR A 1 178 ? 7.801 9.444 0.941 1.00 96.38 178 THR A N 1
ATOM 1446 C CA . THR A 1 178 ? 7.950 9.539 -0.510 1.00 96.38 178 THR A CA 1
ATOM 1447 C C . THR A 1 178 ? 8.435 10.920 -0.939 1.00 96.38 178 THR A C 1
ATOM 1449 O O . THR A 1 178 ? 8.175 11.922 -0.273 1.00 96.38 178 THR A O 1
ATOM 1452 N N . SER A 1 179 ? 9.135 10.974 -2.072 1.00 94.44 179 SER A N 1
ATOM 1453 C CA . SER A 1 179 ? 9.640 12.218 -2.667 1.00 94.44 179 SER A CA 1
ATOM 1454 C C . SER A 1 179 ? 8.874 12.549 -3.943 1.00 94.44 179 SER A C 1
ATOM 1456 O O . SER A 1 179 ? 8.524 11.640 -4.699 1.00 94.44 179 SER A O 1
ATOM 1458 N N . SER A 1 180 ? 8.645 13.838 -4.217 1.00 92.62 180 SER A N 1
ATOM 1459 C CA . SER A 1 180 ? 8.051 14.288 -5.483 1.00 92.62 180 SER A CA 1
ATOM 1460 C C . SER A 1 180 ? 8.824 13.753 -6.685 1.00 92.62 180 SER A C 1
ATOM 1462 O O . SER A 1 180 ? 10.059 13.696 -6.690 1.00 92.62 180 SER A O 1
ATOM 1464 N N . LEU A 1 181 ? 8.099 13.391 -7.739 1.00 87.19 181 LEU A N 1
ATOM 1465 C CA . LEU A 1 181 ? 8.706 13.040 -9.015 1.00 87.19 181 LEU A CA 1
ATOM 1466 C C . LEU A 1 181 ? 9.083 14.317 -9.771 1.00 87.19 181 LEU A C 1
ATOM 1468 O O . LEU A 1 181 ? 8.274 15.229 -9.916 1.00 87.19 181 LEU A O 1
ATOM 1472 N N . LYS A 1 182 ? 10.291 14.358 -10.348 1.00 82.25 182 LYS A N 1
ATOM 1473 C CA . LYS A 1 182 ? 10.732 15.486 -11.196 1.00 82.25 182 LYS A CA 1
ATOM 1474 C C . LYS A 1 182 ? 9.834 15.700 -12.420 1.00 82.25 182 LYS A C 1
ATOM 1476 O O . LYS A 1 182 ? 9.737 16.810 -12.934 1.00 82.25 182 LYS A O 1
ATOM 1481 N N . ARG A 1 183 ? 9.215 14.627 -12.915 1.00 81.56 183 ARG A N 1
ATOM 1482 C CA . ARG A 1 183 ? 8.283 14.636 -14.043 1.00 81.56 183 ARG A CA 1
ATOM 1483 C C . ARG A 1 183 ? 7.185 13.617 -13.781 1.00 81.56 183 ARG A C 1
ATOM 1485 O O . ARG A 1 183 ? 7.482 12.467 -13.467 1.00 81.56 183 ARG A O 1
ATOM 1492 N N . ARG A 1 184 ? 5.932 14.034 -13.952 1.00 80.88 184 ARG A N 1
ATOM 1493 C CA . ARG A 1 184 ? 4.779 13.131 -13.911 1.00 80.88 184 ARG A CA 1
ATOM 1494 C C . ARG A 1 184 ? 4.612 12.485 -15.278 1.00 80.88 184 ARG A C 1
ATOM 1496 O O . ARG A 1 184 ? 4.557 13.185 -16.289 1.00 80.88 184 ARG A O 1
ATOM 1503 N N . ASP A 1 185 ? 4.535 11.165 -15.292 1.00 84.44 185 ASP A N 1
ATOM 1504 C CA . ASP A 1 185 ? 4.214 10.383 -16.479 1.00 84.44 185 ASP A CA 1
ATOM 1505 C C . ASP A 1 185 ? 2.954 9.564 -16.190 1.00 84.44 185 ASP A C 1
ATOM 1507 O O . ASP A 1 185 ? 2.961 8.636 -15.381 1.00 84.44 185 ASP A O 1
ATOM 1511 N N . THR A 1 186 ? 1.849 9.947 -16.827 1.00 83.38 186 THR A N 1
ATOM 1512 C CA . THR A 1 186 ? 0.534 9.324 -16.631 1.00 83.38 186 THR A CA 1
ATOM 1513 C C . THR A 1 186 ? 0.451 7.924 -17.237 1.00 83.38 186 THR A C 1
ATOM 1515 O O . THR A 1 186 ? -0.418 7.144 -16.849 1.00 83.38 186 THR A O 1
ATOM 1518 N N . SER A 1 187 ? 1.374 7.559 -18.135 1.00 88.38 187 SER A N 1
ATOM 1519 C CA . SER A 1 187 ? 1.420 6.224 -18.735 1.00 88.38 187 SER A CA 1
ATOM 1520 C C . SER A 1 187 ? 1.920 5.154 -17.761 1.00 88.38 187 SER A C 1
ATOM 1522 O O . SER A 1 187 ? 1.591 3.977 -17.922 1.00 88.38 187 SER A O 1
ATOM 1524 N N . VAL A 1 188 ? 2.650 5.551 -16.708 1.00 88.81 188 VAL A N 1
ATOM 1525 C CA . VAL A 1 188 ? 3.256 4.625 -15.739 1.00 88.81 188 VAL A CA 1
ATOM 1526 C C . VAL A 1 188 ? 2.196 3.800 -15.019 1.00 88.81 188 VAL A C 1
ATOM 1528 O O . VAL A 1 188 ? 2.359 2.590 -14.908 1.00 88.81 188 VAL A O 1
ATOM 1531 N N . SER A 1 189 ? 1.084 4.398 -14.581 1.00 89.19 189 SER A N 1
ATOM 1532 C CA . SER A 1 189 ? 0.008 3.641 -13.925 1.00 89.19 189 SER A CA 1
ATOM 1533 C C . SER A 1 189 ? -0.598 2.596 -14.869 1.00 89.19 189 SER A C 1
ATOM 1535 O O . SER A 1 189 ? -0.765 1.439 -14.486 1.00 89.19 189 SER A O 1
ATOM 1537 N N . GLY A 1 190 ? -0.852 2.962 -16.131 1.00 88.56 190 GLY A N 1
ATOM 1538 C CA . GLY A 1 190 ? -1.318 2.019 -17.152 1.00 88.56 190 GLY A CA 1
ATOM 1539 C C . GLY A 1 190 ? -0.325 0.876 -17.377 1.00 88.56 190 GLY A C 1
ATOM 1540 O O . GLY A 1 190 ? -0.712 -0.293 -17.387 1.00 88.56 190 GLY A O 1
ATOM 1541 N N . TRP A 1 191 ? 0.968 1.200 -17.460 1.00 91.94 191 TRP A N 1
ATOM 1542 C CA . TRP A 1 191 ? 2.035 0.209 -17.583 1.00 91.94 191 TRP A CA 1
ATOM 1543 C C . TRP A 1 191 ? 2.084 -0.736 -16.373 1.00 91.94 191 TRP A C 1
ATOM 1545 O O . TRP A 1 191 ? 2.126 -1.952 -16.557 1.00 91.94 191 TRP A O 1
ATOM 1555 N N . LEU A 1 192 ? 2.018 -0.200 -15.148 1.00 92.94 192 LEU A N 1
ATOM 1556 C CA . LEU A 1 192 ? 2.018 -0.967 -13.896 1.00 92.94 192 LEU A CA 1
ATOM 1557 C C . LEU A 1 192 ? 0.816 -1.909 -13.795 1.00 92.94 192 LEU A C 1
ATOM 1559 O O . LEU A 1 192 ? 0.952 -3.021 -13.289 1.00 92.94 192 LEU A O 1
ATOM 1563 N N . ARG A 1 193 ? -0.350 -1.491 -14.300 1.00 90.00 193 ARG A N 1
ATOM 1564 C CA . ARG A 1 193 ? -1.545 -2.339 -14.359 1.00 90.00 193 ARG A CA 1
ATOM 1565 C C . ARG A 1 193 ? -1.338 -3.538 -15.279 1.00 90.00 193 ARG A C 1
ATOM 1567 O O . ARG A 1 193 ? -1.623 -4.669 -14.894 1.00 90.00 193 ARG A O 1
ATOM 1574 N N . MET A 1 194 ? -0.828 -3.286 -16.484 1.00 89.19 194 MET A N 1
ATOM 1575 C CA . MET A 1 194 ? -0.640 -4.312 -17.516 1.00 89.19 194 MET A CA 1
ATOM 1576 C C . MET A 1 194 ? 0.517 -5.266 -17.201 1.00 89.19 194 MET A C 1
ATOM 1578 O O . MET A 1 194 ? 0.462 -6.435 -17.571 1.00 89.19 194 MET A O 1
ATOM 1582 N N . ASN A 1 195 ? 1.537 -4.789 -16.482 1.00 90.81 195 ASN A N 1
ATOM 1583 C CA . ASN A 1 195 ? 2.739 -5.546 -16.120 1.00 90.81 195 ASN A CA 1
ATOM 1584 C C . ASN A 1 195 ? 2.797 -5.864 -14.616 1.00 90.81 195 ASN A C 1
ATOM 1586 O O . ASN A 1 195 ? 3.870 -6.073 -14.054 1.00 90.81 195 ASN A O 1
ATOM 1590 N N . CYS A 1 196 ? 1.641 -5.921 -13.952 1.00 92.81 196 CYS A N 1
ATOM 1591 C CA . CYS A 1 196 ? 1.521 -6.182 -12.516 1.00 92.81 196 CYS A CA 1
ATOM 1592 C C . CYS A 1 196 ? 2.267 -7.452 -12.068 1.00 92.81 196 CYS A C 1
ATOM 1594 O O . CYS A 1 196 ? 2.955 -7.444 -11.050 1.00 92.81 196 CYS A O 1
ATOM 1596 N N . MET A 1 197 ? 2.206 -8.526 -12.859 1.00 91.44 197 MET A N 1
ATOM 1597 C CA . MET A 1 197 ? 2.932 -9.766 -12.568 1.00 91.44 197 MET A CA 1
ATOM 1598 C C . MET A 1 197 ? 4.455 -9.611 -12.669 1.00 91.44 197 MET A C 1
ATOM 1600 O O . MET A 1 197 ? 5.161 -10.266 -11.908 1.00 91.44 197 MET A O 1
ATOM 1604 N N . GLU A 1 198 ? 4.979 -8.734 -13.539 1.00 91.69 198 GLU A N 1
ATOM 1605 C CA . GLU A 1 198 ? 6.424 -8.449 -13.572 1.00 91.69 198 GLU A CA 1
ATOM 1606 C C . GLU A 1 198 ? 6.881 -7.778 -12.268 1.00 91.69 198 GLU A C 1
ATOM 1608 O O . GLU A 1 198 ? 7.951 -8.104 -11.760 1.00 91.69 198 GLU A O 1
ATOM 1613 N N . VAL A 1 199 ? 6.050 -6.900 -11.687 1.00 95.00 199 VAL A N 1
ATOM 1614 C CA . VAL A 1 199 ? 6.315 -6.266 -10.383 1.00 95.00 199 VAL A CA 1
ATOM 1615 C C . VAL A 1 199 ? 6.424 -7.314 -9.281 1.00 95.00 199 VAL A C 1
ATOM 1617 O O . VAL A 1 199 ? 7.427 -7.365 -8.572 1.00 95.00 199 VAL A O 1
ATOM 1620 N N . PHE A 1 200 ? 5.419 -8.177 -9.143 1.00 94.88 200 PHE A N 1
ATOM 1621 C CA . PHE A 1 200 ? 5.402 -9.148 -8.049 1.00 94.88 200 PHE A CA 1
ATOM 1622 C C . PHE A 1 200 ? 6.408 -10.283 -8.230 1.00 94.88 200 PHE A C 1
ATOM 1624 O O . PHE A 1 200 ? 6.949 -10.755 -7.236 1.00 94.88 200 PHE A O 1
ATOM 1631 N N . HIS A 1 201 ? 6.713 -10.683 -9.467 1.00 92.62 201 HIS A N 1
ATOM 1632 C CA . HIS A 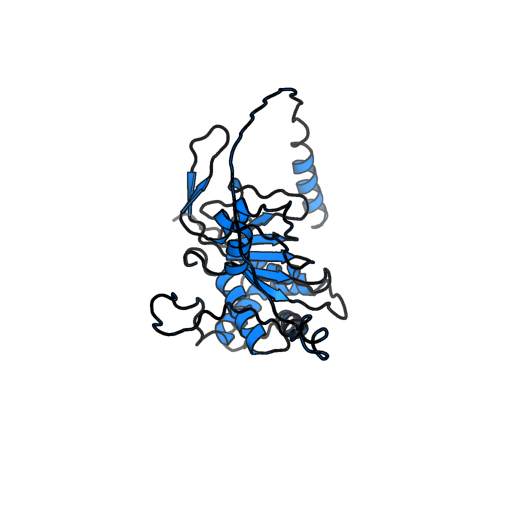1 201 ? 7.778 -11.648 -9.739 1.00 92.62 201 HIS A CA 1
ATOM 1633 C C . HIS A 1 201 ? 9.150 -11.073 -9.360 1.00 92.62 201 HIS A C 1
ATOM 1635 O O . HIS A 1 201 ? 9.898 -11.724 -8.636 1.00 92.62 201 HIS A O 1
ATOM 1641 N N . TYR A 1 202 ? 9.438 -9.822 -9.744 1.00 94.50 202 TYR A N 1
ATOM 1642 C CA . TYR A 1 202 ? 10.651 -9.124 -9.308 1.00 94.50 202 TYR A CA 1
ATOM 1643 C C . TYR A 1 202 ? 10.760 -9.059 -7.780 1.00 94.50 202 TYR A C 1
ATOM 1645 O O . TYR A 1 202 ? 11.814 -9.354 -7.224 1.00 94.50 202 TYR A O 1
ATOM 1653 N N . LEU A 1 203 ? 9.671 -8.707 -7.088 1.00 96.00 203 LEU A N 1
ATOM 1654 C CA . LEU A 1 203 ? 9.656 -8.638 -5.625 1.00 96.00 203 LEU A CA 1
ATOM 1655 C C . LEU A 1 203 ? 9.863 -10.006 -4.970 1.00 96.00 203 LEU A C 1
ATOM 1657 O O . LEU A 1 203 ? 10.612 -10.099 -4.002 1.00 96.00 203 LEU A O 1
ATOM 1661 N N . ALA A 1 204 ? 9.227 -11.055 -5.494 1.00 94.12 204 ALA A N 1
ATOM 1662 C CA . ALA A 1 204 ? 9.391 -12.416 -4.997 1.00 94.12 204 ALA A CA 1
ATOM 1663 C C . ALA A 1 204 ? 10.847 -12.892 -5.121 1.00 94.12 204 ALA A C 1
ATOM 1665 O O . ALA A 1 204 ? 11.374 -13.493 -4.188 1.00 94.12 204 ALA A O 1
ATOM 1666 N N . ASP A 1 205 ? 11.512 -12.575 -6.234 1.00 92.75 205 ASP A N 1
ATOM 1667 C CA . ASP A 1 205 ? 12.932 -12.872 -6.422 1.00 92.75 205 ASP A CA 1
ATOM 1668 C C . ASP A 1 205 ? 13.827 -12.028 -5.511 1.00 92.75 205 ASP A C 1
ATOM 1670 O O . ASP A 1 205 ? 14.738 -12.562 -4.881 1.00 92.75 205 ASP A O 1
ATOM 1674 N N . TYR A 1 206 ? 13.549 -10.726 -5.393 1.00 94.88 206 TYR A N 1
ATOM 1675 C CA . TYR A 1 206 ? 14.313 -9.810 -4.542 1.00 94.88 206 TYR A CA 1
ATOM 1676 C C . TYR A 1 206 ? 14.240 -10.191 -3.054 1.00 94.88 206 TYR A C 1
ATOM 1678 O O . TYR A 1 206 ? 15.186 -9.958 -2.303 1.00 94.88 206 TYR A O 1
ATOM 1686 N N . LEU A 1 207 ? 13.117 -10.767 -2.618 1.00 95.75 207 LEU A N 1
ATOM 1687 C CA . LEU A 1 207 ? 12.834 -11.123 -1.224 1.00 95.75 207 LEU A CA 1
ATOM 1688 C C . LEU A 1 207 ? 12.947 -12.626 -0.939 1.00 95.75 207 LEU A C 1
ATOM 1690 O O . LEU A 1 207 ? 12.525 -13.064 0.128 1.00 95.75 207 LEU A O 1
ATOM 1694 N N . ARG A 1 208 ? 13.488 -13.422 -1.868 1.00 92.75 208 ARG A N 1
ATOM 1695 C CA . ARG A 1 208 ? 13.469 -14.894 -1.804 1.00 92.75 208 ARG A CA 1
ATOM 1696 C C . ARG A 1 208 ? 13.968 -15.466 -0.475 1.00 92.75 208 ARG A C 1
ATOM 1698 O O . ARG A 1 208 ? 13.362 -16.394 0.052 1.00 92.75 208 ARG A O 1
ATOM 1705 N N . ASP A 1 209 ? 15.049 -14.898 0.048 1.00 92.94 209 ASP A N 1
ATOM 1706 C CA . ASP A 1 209 ? 15.724 -15.369 1.263 1.00 92.94 209 ASP A CA 1
ATOM 1707 C C . ASP A 1 209 ? 15.371 -14.527 2.500 1.00 92.94 209 ASP A C 1
ATOM 1709 O O . ASP A 1 209 ? 16.016 -14.621 3.544 1.00 92.94 209 ASP A O 1
ATOM 1713 N N . GLU A 1 210 ? 14.348 -13.678 2.393 1.00 92.44 210 GLU A N 1
ATOM 1714 C CA . GLU A 1 210 ? 13.973 -12.720 3.425 1.00 92.44 210 GLU A CA 1
ATOM 1715 C C . GLU A 1 210 ? 12.671 -13.127 4.118 1.00 92.44 210 GLU A C 1
ATOM 1717 O O . GLU A 1 210 ? 11.701 -13.511 3.457 1.00 92.44 210 GLU A O 1
ATOM 1722 N N . PRO A 1 211 ? 12.582 -12.998 5.454 1.00 92.38 211 PRO A N 1
ATOM 1723 C CA . PRO A 1 211 ? 11.316 -13.189 6.136 1.00 92.38 211 PRO A CA 1
ATOM 1724 C C . PRO A 1 211 ? 10.326 -12.112 5.676 1.00 92.38 211 PRO A C 1
ATOM 1726 O O . PRO A 1 211 ? 10.635 -10.917 5.664 1.00 92.38 211 PRO A O 1
ATOM 1729 N N . ILE A 1 212 ? 9.127 -12.547 5.284 1.00 92.75 212 ILE A N 1
ATOM 1730 C CA . ILE A 1 212 ? 8.065 -11.638 4.843 1.00 92.75 212 ILE A CA 1
ATOM 1731 C C . ILE A 1 212 ? 7.425 -10.932 6.036 1.00 92.75 212 ILE A C 1
ATOM 1733 O O . ILE A 1 212 ? 7.173 -9.738 5.947 1.00 92.75 212 ILE A O 1
ATOM 1737 N N . PHE A 1 213 ? 7.197 -11.638 7.145 1.00 90.00 213 PHE A N 1
ATOM 1738 C CA . PHE A 1 213 ? 6.702 -11.074 8.404 1.00 90.00 213 PHE A CA 1
ATOM 1739 C C . PHE A 1 213 ? 7.815 -11.031 9.446 1.00 90.00 213 PHE A C 1
ATOM 1741 O O . PHE A 1 213 ? 8.690 -11.900 9.460 1.00 90.00 213 PHE A O 1
ATOM 1748 N N . ASP A 1 214 ? 7.756 -10.045 10.337 1.00 82.12 214 ASP A N 1
ATOM 1749 C CA . ASP A 1 214 ? 8.684 -9.982 11.460 1.00 82.12 214 ASP A CA 1
ATOM 1750 C C . ASP A 1 214 ? 8.432 -11.163 12.409 1.00 82.12 214 ASP A C 1
ATOM 1752 O O . ASP A 1 214 ? 7.294 -11.584 12.639 1.00 82.12 214 ASP A O 1
ATOM 1756 N N . ALA A 1 215 ? 9.505 -11.721 12.973 1.00 68.62 215 ALA A N 1
ATOM 1757 C CA . ALA A 1 215 ? 9.365 -12.769 13.973 1.00 68.62 215 ALA A CA 1
ATOM 1758 C C . ALA A 1 215 ? 8.609 -12.216 15.199 1.00 68.62 215 ALA A C 1
ATOM 1760 O O . ALA A 1 215 ? 8.888 -11.093 15.631 1.00 68.62 215 ALA A O 1
ATOM 1761 N N . PRO A 1 216 ? 7.682 -12.986 15.801 1.00 56.84 216 PRO A N 1
ATOM 1762 C CA . PRO A 1 216 ? 6.974 -12.542 16.991 1.00 56.84 216 PRO A CA 1
ATOM 1763 C C . PRO A 1 216 ? 7.985 -12.211 18.092 1.00 56.84 216 PRO A C 1
ATOM 1765 O O . PRO A 1 216 ? 8.815 -13.038 18.476 1.00 56.84 216 PRO A O 1
ATOM 1768 N N . SER A 1 217 ? 7.894 -10.993 18.624 1.00 50.91 217 SER A N 1
ATOM 1769 C CA . SER A 1 217 ? 8.820 -10.404 19.603 1.00 50.91 217 SER A CA 1
ATOM 1770 C C . SER A 1 217 ? 8.930 -11.171 20.932 1.00 50.91 217 SER A C 1
ATOM 1772 O O . SER A 1 217 ? 9.768 -10.844 21.766 1.00 50.91 217 SER A O 1
ATOM 1774 N N . HIS A 1 218 ? 8.146 -12.235 21.121 1.00 44.22 218 HIS A N 1
ATOM 1775 C CA . HIS A 1 218 ? 8.165 -13.108 22.296 1.00 44.22 218 HIS A CA 1
ATOM 1776 C C . HIS A 1 218 ? 9.345 -14.099 22.349 1.00 44.22 218 HIS A C 1
ATOM 1778 O O . HIS A 1 218 ? 9.480 -14.808 23.342 1.00 44.22 218 HIS A O 1
ATOM 1784 N N . LEU A 1 219 ? 10.200 -14.160 21.319 1.00 40.03 219 LEU A N 1
ATOM 1785 C CA . LEU A 1 219 ? 11.326 -15.108 21.241 1.00 40.03 219 LEU A CA 1
ATOM 1786 C C . LEU A 1 219 ? 12.724 -14.465 21.349 1.00 40.03 219 LEU A C 1
ATOM 1788 O O . LEU A 1 219 ? 13.724 -15.144 21.135 1.00 40.03 219 LEU A O 1
ATOM 1792 N N . GLN A 1 220 ? 12.827 -13.180 21.699 1.00 35.88 220 GLN A N 1
ATOM 1793 C CA . GLN A 1 220 ? 14.111 -12.475 21.828 1.00 35.88 220 GLN A CA 1
ATOM 1794 C C . GLN A 1 220 ? 14.273 -11.933 23.261 1.00 35.88 220 GLN A C 1
ATOM 1796 O O . GLN A 1 220 ? 13.671 -10.909 23.582 1.00 35.88 220 GLN A O 1
ATOM 1801 N N . PRO A 1 221 ? 15.078 -12.567 24.142 1.00 33.53 221 PRO A N 1
ATOM 1802 C CA . PRO A 1 221 ? 15.169 -12.163 25.547 1.00 33.53 221 PRO A CA 1
ATOM 1803 C C . PRO A 1 221 ? 15.837 -10.807 25.814 1.00 33.53 221 PRO A C 1
ATOM 1805 O O . PRO A 1 221 ? 15.819 -10.384 26.959 1.00 33.53 221 PRO A O 1
ATOM 1808 N N . ASN A 1 222 ? 16.439 -10.126 24.829 1.00 35.88 222 ASN A N 1
ATOM 1809 C CA . ASN A 1 222 ? 17.262 -8.928 25.081 1.00 35.88 222 ASN A CA 1
ATOM 1810 C C . ASN A 1 222 ? 17.231 -7.866 23.964 1.00 35.88 222 ASN A C 1
ATOM 1812 O O . ASN A 1 222 ? 18.141 -7.041 23.871 1.00 35.88 222 ASN A O 1
ATOM 1816 N N . ALA A 1 223 ? 16.208 -7.841 23.108 1.00 34.69 223 ALA A N 1
ATOM 1817 C CA . ALA A 1 223 ? 16.070 -6.736 22.164 1.00 34.69 223 ALA A CA 1
ATOM 1818 C C . ALA A 1 223 ? 15.477 -5.523 22.895 1.00 34.69 223 ALA A C 1
ATOM 1820 O O . ALA A 1 223 ? 14.285 -5.493 23.204 1.00 34.69 223 ALA A O 1
ATOM 1821 N N . VAL A 1 224 ? 16.316 -4.523 23.180 1.00 35.75 224 VAL A N 1
ATOM 1822 C CA . VAL A 1 224 ? 15.858 -3.157 23.462 1.00 35.75 224 VAL A CA 1
ATOM 1823 C C . VAL A 1 224 ? 14.816 -2.816 22.397 1.00 35.75 224 VAL A C 1
ATOM 1825 O O . VAL A 1 224 ? 15.110 -2.908 21.208 1.00 35.75 224 VAL A O 1
ATOM 1828 N N . GLN A 1 225 ? 13.591 -2.489 22.819 1.00 39.69 225 GLN A N 1
ATOM 1829 C CA . GLN A 1 225 ? 12.539 -1.976 21.942 1.00 39.69 225 GLN A CA 1
ATOM 1830 C C . GLN A 1 225 ? 12.976 -0.616 21.388 1.00 39.69 225 GLN A C 1
ATOM 1832 O O . GLN A 1 225 ? 12.527 0.436 21.833 1.00 39.69 225 GLN A O 1
ATOM 1837 N N . THR A 1 226 ? 13.853 -0.625 20.393 1.00 33.91 226 THR A N 1
ATOM 1838 C CA . THR A 1 226 ? 13.918 0.438 19.406 1.00 33.91 226 THR A CA 1
ATOM 1839 C C . THR A 1 226 ? 12.669 0.285 18.554 1.00 33.91 226 THR A C 1
ATOM 1841 O O . THR A 1 226 ? 12.636 -0.461 17.578 1.00 33.91 226 THR A O 1
ATOM 1844 N N . GLY A 1 227 ? 11.597 0.979 18.950 1.00 35.50 227 GLY A N 1
ATOM 1845 C CA . GLY A 1 227 ? 10.588 1.372 17.975 1.00 35.50 227 GLY A CA 1
ATOM 1846 C C . GLY A 1 227 ? 11.347 1.995 16.810 1.00 35.50 227 GLY A C 1
ATOM 1847 O O . GLY A 1 227 ? 12.153 2.897 17.036 1.00 35.50 227 GLY A O 1
ATOM 1848 N N . ALA A 1 228 ? 11.188 1.434 15.612 1.00 36.81 228 ALA A N 1
ATOM 1849 C CA . ALA A 1 228 ? 11.859 1.891 14.406 1.00 36.81 228 ALA A CA 1
ATOM 1850 C C . ALA A 1 228 ? 11.302 3.263 14.010 1.00 36.81 228 ALA A C 1
ATOM 1852 O O . ALA A 1 228 ? 10.529 3.415 13.073 1.00 36.81 228 ALA A O 1
ATOM 1853 N N . ILE A 1 229 ? 11.686 4.272 14.780 1.00 35.97 229 ILE A N 1
ATOM 1854 C CA . ILE A 1 229 ? 11.710 5.652 14.367 1.00 35.97 229 ILE A CA 1
ATOM 1855 C C . ILE A 1 229 ? 13.037 5.780 13.617 1.00 35.97 229 ILE A C 1
ATOM 1857 O O . ILE A 1 229 ? 14.078 6.027 14.222 1.00 35.97 229 ILE A O 1
ATOM 1861 N N . TYR A 1 230 ? 13.030 5.573 12.301 1.00 36.25 230 TYR A N 1
ATOM 1862 C CA . TYR A 1 230 ? 14.099 6.108 11.456 1.00 36.25 230 TYR A CA 1
ATOM 1863 C C . TYR A 1 230 ? 13.883 7.626 11.346 1.00 36.25 230 TYR A C 1
ATOM 1865 O O . TYR A 1 230 ? 13.494 8.139 10.302 1.00 36.25 230 TYR A O 1
ATOM 1873 N N . ASN A 1 231 ? 14.069 8.334 12.465 1.00 34.91 231 ASN A N 1
ATOM 1874 C CA . ASN A 1 231 ? 14.225 9.781 12.481 1.00 34.91 231 ASN A CA 1
ATOM 1875 C C . ASN A 1 231 ? 15.685 10.052 12.135 1.00 34.91 231 ASN A C 1
ATOM 1877 O O . ASN A 1 231 ? 16.527 10.149 13.024 1.00 34.91 231 ASN A O 1
ATOM 1881 N N . ASP A 1 232 ? 15.975 10.219 10.850 1.00 34.47 232 ASP A N 1
ATOM 1882 C CA . ASP A 1 232 ? 17.127 11.017 10.435 1.00 34.47 232 ASP A CA 1
ATOM 1883 C C . ASP A 1 232 ? 16.794 12.499 10.683 1.00 34.47 232 ASP A C 1
ATOM 1885 O O . ASP A 1 232 ? 16.611 13.278 9.756 1.00 34.47 232 ASP A O 1
ATOM 1889 N N . PHE A 1 233 ? 16.660 12.873 11.957 1.00 35.25 233 PHE A N 1
ATOM 1890 C CA . PHE A 1 233 ? 16.697 14.251 12.439 1.00 35.25 233 PHE A CA 1
ATOM 1891 C C . PHE A 1 233 ? 17.238 14.240 13.870 1.00 35.25 233 PHE A C 1
ATOM 1893 O O . PHE A 1 233 ? 16.488 14.179 14.845 1.00 35.25 233 PHE A O 1
ATOM 1900 N N . ASP A 1 234 ? 18.562 14.357 13.984 1.00 36.84 234 ASP A N 1
ATOM 1901 C CA . ASP A 1 234 ? 19.217 15.009 15.118 1.00 36.84 234 ASP A CA 1
ATOM 1902 C C . ASP A 1 234 ? 18.746 16.474 15.179 1.00 36.84 234 ASP A C 1
ATOM 1904 O O . ASP A 1 234 ? 19.438 17.408 14.780 1.00 36.84 234 ASP A O 1
ATOM 1908 N N . PHE A 1 235 ? 17.525 16.687 15.661 1.00 37.84 235 PHE A N 1
ATOM 1909 C CA . PHE A 1 235 ? 17.069 17.982 16.141 1.00 37.84 235 PHE A CA 1
ATOM 1910 C C . PHE A 1 235 ? 16.872 17.837 17.644 1.00 37.84 235 PHE A C 1
ATOM 1912 O O . PHE A 1 235 ? 15.855 17.339 18.120 1.00 37.84 235 PHE A O 1
ATOM 1919 N N . ASN A 1 236 ? 17.892 18.243 18.398 1.00 36.97 236 ASN A N 1
ATOM 1920 C CA . ASN A 1 236 ? 17.807 18.447 19.835 1.00 36.97 236 ASN A CA 1
ATOM 1921 C C . ASN A 1 236 ? 17.507 19.936 20.091 1.00 36.97 236 ASN A C 1
ATOM 1923 O O . ASN A 1 236 ? 18.446 20.720 20.258 1.00 36.97 236 ASN A O 1
ATOM 1927 N N . PRO A 1 237 ? 16.231 20.375 20.124 1.00 36.84 237 PRO A N 1
ATOM 1928 C CA . PRO A 1 237 ? 15.896 21.773 20.398 1.00 36.84 237 PRO A CA 1
ATOM 1929 C C . PRO A 1 237 ? 16.198 22.196 21.848 1.00 36.84 237 PRO A C 1
ATOM 1931 O O . PRO A 1 237 ? 16.042 23.365 22.181 1.00 36.84 237 PRO A O 1
ATOM 1934 N N . MET A 1 238 ? 16.680 21.288 22.706 1.00 34.91 238 MET A N 1
ATOM 1935 C CA . MET A 1 238 ? 17.070 21.578 24.092 1.00 34.91 238 MET A CA 1
ATOM 1936 C C . MET A 1 238 ? 18.574 21.840 24.280 1.00 34.91 238 MET A C 1
ATOM 1938 O O . MET A 1 238 ? 18.996 22.202 25.375 1.00 34.91 238 MET A O 1
ATOM 1942 N N . SER A 1 239 ? 19.397 21.719 23.231 1.00 37.66 239 SER A N 1
ATOM 1943 C CA . SER A 1 239 ? 20.853 21.938 23.327 1.00 37.66 239 SER A CA 1
ATOM 1944 C C . SER A 1 239 ? 21.295 23.405 23.156 1.00 37.66 239 SER A C 1
ATOM 1946 O O . SER A 1 239 ? 22.494 23.680 23.191 1.00 37.66 239 SE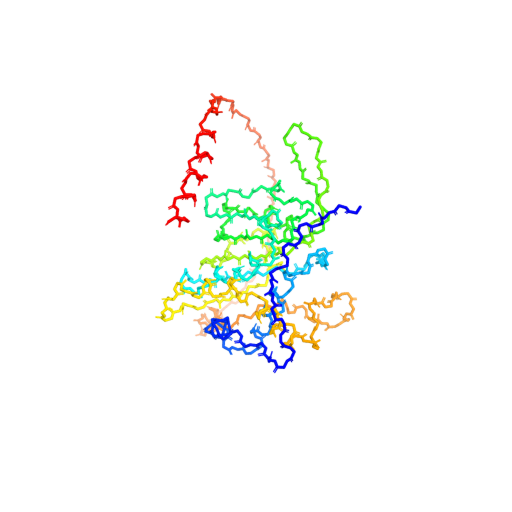R A O 1
ATOM 1948 N N . LEU A 1 240 ? 20.367 24.352 22.974 1.00 36.78 240 LEU A N 1
ATOM 1949 C CA . LEU A 1 240 ? 20.675 25.771 22.717 1.00 36.78 240 LEU A CA 1
ATOM 1950 C C . LEU A 1 240 ? 20.307 26.732 23.862 1.00 36.78 240 LEU A C 1
ATOM 1952 O O . LEU A 1 240 ? 20.388 27.941 23.677 1.00 36.78 240 LEU A O 1
ATOM 1956 N N . MET A 1 241 ? 19.934 26.227 25.043 1.00 36.72 241 MET A N 1
ATOM 1957 C CA . MET A 1 241 ? 19.452 27.075 26.151 1.00 36.72 241 MET A CA 1
ATOM 1958 C C . MET A 1 241 ? 20.174 26.890 27.493 1.00 36.72 241 MET A C 1
ATOM 1960 O O . MET A 1 241 ? 19.744 27.476 28.477 1.00 36.72 241 MET A O 1
ATOM 1964 N N . TYR A 1 242 ? 21.278 26.138 27.573 1.00 35.47 242 TYR A N 1
ATOM 1965 C CA . TYR A 1 242 ? 22.024 26.021 28.836 1.00 35.47 242 TYR A CA 1
ATOM 1966 C C . TYR A 1 242 ? 23.542 26.020 28.644 1.00 35.47 242 TYR A C 1
ATOM 1968 O O . TYR A 1 242 ? 24.206 24.986 28.675 1.00 35.47 242 TYR A O 1
ATOM 1976 N N . ARG A 1 243 ? 24.083 27.230 28.488 1.00 30.67 243 ARG A N 1
ATOM 1977 C CA . ARG A 1 243 ? 25.430 27.620 28.921 1.00 30.67 243 ARG A CA 1
ATOM 1978 C C . ARG A 1 243 ? 25.422 29.124 29.193 1.00 30.67 243 ARG A C 1
ATOM 1980 O O . ARG A 1 243 ? 25.606 29.907 28.273 1.00 30.67 243 ARG A O 1
ATOM 1987 N N . ASP A 1 244 ? 25.051 29.511 30.407 1.00 30.97 244 ASP A N 1
ATOM 1988 C CA . ASP A 1 244 ? 25.974 30.117 31.376 1.00 30.97 244 ASP A CA 1
ATOM 1989 C C . ASP A 1 244 ? 25.228 30.571 32.648 1.00 30.97 244 ASP A C 1
ATOM 1991 O O . ASP A 1 244 ? 24.070 30.971 32.590 1.00 30.97 244 ASP A O 1
ATOM 1995 N N . GLU A 1 245 ? 25.944 30.467 33.777 1.00 33.25 245 GLU A N 1
ATOM 1996 C CA . GLU A 1 245 ? 25.669 31.001 35.132 1.00 33.25 245 GLU A CA 1
ATOM 1997 C C . GLU A 1 245 ? 24.608 30.252 35.976 1.00 33.25 245 GLU A C 1
ATOM 1999 O O . GLU A 1 245 ? 23.403 30.368 35.791 1.00 33.25 245 GLU A O 1
ATOM 2004 N N . MET A 1 246 ? 24.998 29.264 36.795 1.00 29.84 246 MET A N 1
ATOM 2005 C CA . MET A 1 246 ? 25.534 29.352 38.175 1.00 29.84 246 MET A CA 1
ATOM 2006 C C . MET A 1 246 ? 24.655 30.100 39.200 1.00 29.84 246 MET A C 1
ATOM 2008 O O . MET A 1 246 ? 24.413 31.295 39.105 1.00 29.84 246 MET A O 1
ATOM 2012 N N . ASP A 1 247 ? 24.334 29.339 40.254 1.00 28.52 247 ASP A N 1
ATOM 2013 C CA . ASP A 1 247 ? 24.022 29.731 41.633 1.00 28.52 247 ASP A CA 1
ATOM 2014 C C . ASP A 1 247 ? 22.673 30.397 41.960 1.00 28.52 247 ASP A C 1
ATOM 2016 O O . ASP A 1 247 ? 22.511 31.612 41.893 1.00 28.52 247 ASP A O 1
ATOM 2020 N N . ARG A 1 248 ? 21.765 29.616 42.576 1.00 31.09 248 ARG A N 1
ATOM 2021 C CA . ARG A 1 248 ? 21.546 29.670 44.041 1.00 31.09 248 ARG A CA 1
ATOM 2022 C C . ARG A 1 248 ? 20.511 28.654 44.553 1.00 31.09 248 ARG A C 1
ATOM 2024 O O . ARG A 1 248 ? 19.394 28.535 44.068 1.00 31.09 248 ARG A O 1
ATOM 2031 N N . PHE A 1 249 ? 20.942 27.974 45.610 1.00 27.48 249 PHE A N 1
ATOM 2032 C CA . PHE A 1 249 ? 20.200 27.265 46.654 1.00 27.48 249 PHE A CA 1
ATOM 2033 C C . PHE A 1 249 ? 18.866 27.918 47.088 1.00 27.48 249 PHE A C 1
ATOM 2035 O O . PHE A 1 249 ? 18.858 29.104 47.405 1.00 27.48 249 PHE A O 1
ATOM 2042 N N . CYS A 1 250 ? 17.788 27.127 47.227 1.00 27.94 250 CYS A N 1
ATOM 2043 C CA . CYS A 1 250 ? 17.182 26.703 48.515 1.00 27.94 250 CYS A CA 1
ATOM 2044 C C . CYS A 1 250 ? 15.686 26.312 48.404 1.00 27.94 250 CYS A C 1
ATOM 2046 O O . CYS A 1 250 ? 14.848 27.125 48.044 1.00 27.94 250 CYS A O 1
ATOM 2048 N N . LEU A 1 251 ? 15.395 25.077 48.843 1.00 28.52 251 LEU A N 1
ATOM 2049 C CA . LEU A 1 251 ? 14.298 24.641 49.734 1.00 28.52 251 LEU A CA 1
ATOM 2050 C C . LEU A 1 251 ? 12.852 25.139 49.496 1.00 28.52 251 LEU A C 1
ATOM 2052 O O . LEU A 1 251 ? 12.518 26.273 49.820 1.00 28.52 251 LEU A O 1
ATOM 2056 N N . SER A 1 252 ? 11.942 24.213 49.159 1.00 28.25 252 SER A N 1
ATOM 2057 C CA . SER A 1 252 ? 10.863 23.699 50.047 1.00 28.25 252 SER A CA 1
ATOM 2058 C C . SER A 1 252 ? 9.700 23.051 49.261 1.00 28.25 252 SER A C 1
ATOM 2060 O O . SER A 1 252 ? 9.253 23.551 48.236 1.00 28.25 252 SER A O 1
ATOM 2062 N N . GLN A 1 253 ? 9.226 21.902 49.750 1.00 28.88 253 GLN A N 1
ATOM 2063 C CA . GLN A 1 253 ? 7.924 21.274 49.447 1.00 28.88 253 GLN A CA 1
ATOM 2064 C C . GLN A 1 253 ? 6.925 21.614 50.593 1.00 28.88 253 GLN A C 1
ATOM 2066 O O . GLN A 1 253 ? 7.391 22.123 51.616 1.00 28.88 253 GLN A O 1
ATOM 2071 N N . PRO A 1 254 ? 5.690 21.055 50.644 1.00 41.31 254 PRO A N 1
ATOM 2072 C CA . PRO A 1 254 ? 4.486 21.079 49.771 1.00 41.31 254 PRO A CA 1
ATOM 2073 C C . PRO A 1 254 ? 3.268 21.566 50.648 1.00 41.31 254 PRO A C 1
ATOM 2075 O O . PRO A 1 254 ? 3.556 22.370 51.535 1.00 41.31 254 PRO A O 1
ATOM 2078 N N . PRO A 1 255 ? 1.967 21.127 50.596 1.00 39.56 255 PRO A N 1
ATOM 2079 C CA . PRO A 1 255 ? 1.146 20.286 49.681 1.00 39.56 255 PRO A CA 1
ATOM 2080 C C . PRO A 1 255 ? -0.335 20.771 49.466 1.00 39.56 255 PRO A C 1
ATOM 2082 O O . PRO A 1 255 ? -0.699 21.868 49.875 1.00 39.56 255 PRO A O 1
ATOM 2085 N N . SER A 1 256 ? -1.193 19.859 48.947 1.00 30.39 256 SER A N 1
ATOM 2086 C CA . SER A 1 256 ? -2.678 19.718 49.090 1.00 30.39 256 SER A CA 1
ATOM 2087 C C . SER A 1 256 ? -3.572 20.369 48.012 1.00 30.39 256 SER A C 1
ATOM 2089 O O . SER A 1 256 ? -3.173 21.364 47.429 1.00 30.39 256 SER A O 1
ATOM 2091 N N . ALA A 1 257 ? -4.804 19.938 47.687 1.00 27.42 257 ALA A N 1
ATOM 2092 C CA . ALA A 1 257 ? -5.616 18.708 47.783 1.00 27.42 257 ALA A CA 1
ATOM 2093 C C . ALA A 1 257 ? -6.994 19.017 47.116 1.00 27.42 257 ALA A C 1
ATOM 2095 O O . ALA A 1 257 ? -7.381 20.180 47.069 1.00 27.42 257 ALA A O 1
ATOM 2096 N N . GLY A 1 258 ? -7.760 17.990 46.709 1.00 27.39 258 GLY A N 1
ATOM 2097 C CA . GLY A 1 258 ? -9.237 18.026 46.549 1.00 27.39 258 GLY A CA 1
ATOM 2098 C C . GLY A 1 258 ? -9.772 18.226 45.114 1.00 27.39 258 GLY A C 1
ATOM 2099 O O . GLY A 1 258 ? -9.360 19.158 44.441 1.00 27.39 258 GLY A O 1
ATOM 2100 N N . THR A 1 259 ? -10.529 17.309 44.487 1.00 28.17 259 THR A N 1
ATOM 2101 C CA . THR A 1 259 ? -11.901 16.750 44.690 1.00 28.17 259 THR A CA 1
ATOM 2102 C C . THR A 1 259 ? -12.974 17.358 43.769 1.00 28.17 259 THR A C 1
ATOM 2104 O O . THR A 1 259 ? -13.259 18.542 43.863 1.00 28.17 259 THR A O 1
ATOM 2107 N N . ASN A 1 260 ? -13.632 16.451 43.024 1.00 30.67 260 ASN A N 1
ATOM 2108 C CA . ASN A 1 260 ? -15.049 16.376 42.609 1.00 30.67 260 ASN A CA 1
ATOM 2109 C C . ASN A 1 260 ? -15.648 17.419 41.642 1.00 30.67 260 ASN A C 1
ATOM 2111 O O . ASN A 1 260 ? -15.718 18.595 41.960 1.00 30.67 260 ASN A O 1
ATOM 2115 N N . ALA A 1 261 ? -16.280 16.953 40.554 1.00 29.38 261 ALA A N 1
ATOM 2116 C CA . ALA A 1 261 ? -17.737 16.724 40.464 1.00 29.38 261 ALA A CA 1
ATOM 2117 C C . ALA A 1 261 ? -18.215 16.668 38.998 1.00 29.38 261 ALA A C 1
ATOM 2119 O O . ALA A 1 261 ? -17.712 17.374 38.131 1.00 29.38 261 ALA A O 1
ATOM 2120 N N . ALA A 1 262 ? -19.194 15.799 38.755 1.00 29.17 262 ALA A N 1
ATOM 2121 C CA . ALA A 1 262 ? -19.891 15.580 37.495 1.00 29.17 262 ALA A CA 1
ATOM 2122 C C . ALA A 1 262 ? -21.078 16.538 37.314 1.00 29.17 262 ALA A C 1
ATOM 2124 O O . ALA A 1 262 ? -21.720 16.870 38.307 1.00 29.17 262 ALA A O 1
ATOM 2125 N N . THR A 1 263 ? -21.458 16.820 36.064 1.00 30.34 263 THR A N 1
ATOM 2126 C CA . THR A 1 263 ? -22.847 17.121 35.673 1.00 30.34 263 THR A CA 1
ATOM 2127 C C . THR A 1 263 ? -23.115 16.690 34.226 1.00 30.34 263 THR A C 1
ATOM 2129 O O . THR A 1 263 ? -22.424 17.099 33.297 1.00 30.34 263 THR A O 1
ATOM 2132 N N . ASN A 1 264 ? -24.128 15.832 34.084 1.00 28.59 264 ASN A N 1
ATOM 2133 C CA . ASN A 1 264 ? -24.901 15.547 32.874 1.00 28.59 264 ASN A CA 1
ATOM 2134 C C . ASN A 1 264 ? -25.811 16.737 32.559 1.00 28.59 264 ASN A C 1
ATOM 2136 O O . ASN A 1 264 ? -26.473 17.183 33.491 1.00 28.59 264 ASN A O 1
ATOM 2140 N N . GLU A 1 265 ? -25.993 17.077 31.280 1.00 32.38 265 GLU A N 1
ATOM 2141 C CA . GLU A 1 265 ? -27.281 17.553 30.749 1.00 32.38 265 GLU A CA 1
ATOM 2142 C C . GLU A 1 265 ? -27.506 16.998 29.327 1.00 32.38 265 GLU A C 1
ATOM 2144 O O . GLU A 1 265 ? -26.624 17.062 28.471 1.00 32.38 265 GLU A O 1
ATOM 2149 N N . ASN A 1 266 ? -28.683 16.387 29.143 1.00 30.41 266 ASN A N 1
ATOM 2150 C CA . ASN A 1 266 ? -29.321 16.015 27.872 1.00 30.41 266 ASN A CA 1
ATOM 2151 C C . ASN A 1 266 ? -29.974 17.246 27.220 1.00 30.41 266 ASN A C 1
ATOM 2153 O O . ASN A 1 266 ? -30.187 18.219 27.938 1.00 30.41 266 ASN A O 1
ATOM 2157 N N . VAL A 1 267 ? -30.352 17.118 25.933 1.00 33.28 267 VAL A N 1
ATOM 2158 C CA . VAL A 1 267 ? -31.383 17.832 25.112 1.00 33.28 267 VAL A CA 1
ATOM 2159 C C . VAL A 1 267 ? -30.874 17.791 23.651 1.00 33.28 267 VAL A C 1
ATOM 2161 O O . VAL A 1 267 ? -29.680 18.005 23.457 1.00 33.28 267 VAL A O 1
ATOM 2164 N N . ASP A 1 268 ? -31.600 17.559 22.552 1.00 30.30 268 ASP A N 1
ATOM 2165 C CA . ASP A 1 268 ? -32.949 17.085 22.193 1.00 30.30 268 ASP A CA 1
ATOM 2166 C C . ASP A 1 268 ? -32.906 16.706 20.680 1.00 30.30 268 ASP A C 1
ATOM 2168 O O . ASP A 1 268 ? -31.901 16.951 20.005 1.00 30.30 268 ASP A O 1
ATOM 2172 N N . ASP A 1 269 ? -33.978 16.063 20.207 1.00 32.19 269 ASP A N 1
ATOM 2173 C CA . ASP A 1 269 ? -34.268 15.494 18.873 1.00 32.19 269 ASP A CA 1
ATOM 2174 C C . ASP A 1 269 ? -34.456 16.509 17.704 1.00 32.19 269 ASP A C 1
ATOM 2176 O O . ASP A 1 269 ? -34.404 17.718 17.911 1.00 32.19 269 ASP A O 1
ATOM 2180 N N . GLU A 1 270 ? -34.762 15.952 16.509 1.00 32.53 270 GLU A N 1
ATOM 2181 C CA . GLU A 1 270 ? -35.187 16.523 15.193 1.00 32.53 270 GLU A CA 1
ATOM 2182 C C . GLU A 1 270 ? -34.073 16.474 14.104 1.00 32.53 270 GLU A C 1
ATOM 2184 O O . GLU A 1 270 ? -32.937 16.865 14.346 1.00 32.53 270 GLU A O 1
ATOM 2189 N N . ASP A 1 271 ? -34.228 15.959 12.872 1.00 32.28 271 ASP A N 1
ATOM 2190 C CA . ASP A 1 271 ? -35.401 15.664 12.035 1.00 32.28 271 ASP A CA 1
ATOM 2191 C C . ASP A 1 271 ? -35.063 14.696 10.866 1.00 32.28 271 ASP A C 1
ATOM 2193 O O . ASP A 1 271 ? -33.918 14.591 10.415 1.00 32.28 271 ASP A O 1
ATOM 2197 N N . GLU A 1 272 ? -36.093 14.017 10.342 1.00 37.75 272 GLU A N 1
ATOM 2198 C CA . GLU A 1 272 ? -36.086 13.177 9.131 1.00 37.75 272 GLU A CA 1
ATOM 2199 C C . GLU A 1 272 ? -36.109 14.003 7.825 1.00 37.75 272 GLU A C 1
ATOM 2201 O O . GLU A 1 272 ? -36.929 14.905 7.671 1.00 37.75 272 GLU A O 1
ATOM 2206 N N . ALA A 1 273 ? -35.317 13.615 6.810 1.00 32.25 273 ALA A N 1
ATOM 2207 C CA . ALA A 1 273 ? -35.598 13.961 5.408 1.00 32.25 273 ALA A CA 1
ATOM 2208 C C . ALA A 1 273 ? -35.050 12.927 4.396 1.00 32.25 273 ALA A C 1
ATOM 2210 O O . ALA A 1 273 ? -33.847 12.704 4.281 1.00 32.25 273 ALA A O 1
ATOM 2211 N N . ASN A 1 274 ? -36.004 12.313 3.685 1.00 32.91 274 ASN A N 1
ATOM 2212 C CA . ASN A 1 274 ? -36.022 11.646 2.372 1.00 32.91 274 ASN A CA 1
ATOM 2213 C C . ASN A 1 274 ? -34.713 11.354 1.610 1.00 32.91 274 ASN A C 1
ATOM 2215 O O . ASN A 1 274 ? -33.948 12.243 1.250 1.00 32.91 274 ASN A O 1
ATOM 2219 N N . ASN A 1 275 ? -34.569 10.085 1.212 1.00 36.91 275 ASN A N 1
ATOM 2220 C CA . ASN A 1 275 ? -33.471 9.541 0.415 1.00 36.91 275 ASN A CA 1
ATOM 2221 C C . ASN A 1 275 ? -34.041 8.844 -0.837 1.00 36.91 275 ASN A C 1
ATOM 2223 O O . ASN A 1 275 ? -34.239 7.633 -0.817 1.00 36.91 275 ASN A O 1
ATOM 2227 N N . ASP A 1 276 ? -34.312 9.612 -1.899 1.00 37.41 276 ASP A N 1
ATOM 2228 C CA . ASP A 1 276 ? -34.796 9.097 -3.198 1.00 37.41 276 ASP A CA 1
ATOM 2229 C C . ASP A 1 276 ? -33.880 9.441 -4.398 1.00 37.41 276 ASP A C 1
ATOM 2231 O O . ASP A 1 276 ? -34.183 9.076 -5.531 1.00 37.41 276 ASP A O 1
ATOM 2235 N N . ASP A 1 277 ? -32.703 10.044 -4.183 1.00 41.06 277 ASP A N 1
ATOM 2236 C CA . ASP A 1 277 ? -31.827 10.499 -5.287 1.00 41.06 277 ASP A CA 1
ATOM 2237 C C . ASP A 1 277 ? -30.682 9.538 -5.674 1.00 41.06 277 ASP A C 1
ATOM 2239 O O . ASP A 1 277 ? -29.984 9.746 -6.669 1.00 41.06 277 ASP A O 1
ATOM 2243 N N . ASN A 1 278 ? -30.485 8.430 -4.953 1.00 41.56 278 ASN A N 1
ATOM 2244 C CA . ASN A 1 278 ? -29.318 7.559 -5.174 1.00 41.56 278 ASN A CA 1
ATOM 2245 C C . ASN A 1 278 ? -29.455 6.552 -6.331 1.00 41.56 278 ASN A C 1
ATOM 2247 O O . ASN A 1 278 ? -28.469 5.927 -6.726 1.00 41.56 278 ASN A O 1
ATOM 2251 N N . THR A 1 279 ? -30.643 6.398 -6.918 1.00 40.97 279 THR A N 1
ATOM 2252 C CA . THR A 1 279 ? -30.866 5.401 -7.983 1.00 40.97 279 THR A CA 1
ATOM 2253 C C . THR A 1 279 ? -30.544 5.943 -9.383 1.00 40.97 279 THR A C 1
ATOM 2255 O O . THR A 1 279 ? -30.222 5.171 -10.285 1.00 40.97 279 THR A O 1
ATOM 2258 N N . ALA A 1 280 ? -30.560 7.269 -9.569 1.00 39.47 280 ALA A N 1
ATOM 2259 C CA . ALA A 1 280 ? -30.299 7.904 -10.865 1.00 39.47 280 ALA A CA 1
ATOM 2260 C C . ALA A 1 280 ? -28.795 8.027 -11.192 1.00 39.47 280 ALA A C 1
ATOM 2262 O O . ALA A 1 280 ? -28.401 7.958 -12.356 1.00 39.47 280 ALA A O 1
ATOM 2263 N N . LEU A 1 281 ? -27.934 8.144 -10.175 1.00 42.97 281 LEU A N 1
ATOM 2264 C CA . LEU A 1 281 ? -26.487 8.340 -10.351 1.00 42.97 281 LEU A CA 1
ATOM 2265 C C . LEU A 1 281 ? -25.737 7.056 -10.739 1.00 42.97 281 LEU A C 1
ATOM 2267 O O . LEU A 1 281 ? -24.772 7.110 -11.500 1.00 42.97 281 LEU A O 1
ATOM 2271 N N . VAL A 1 282 ? -26.218 5.892 -10.294 1.00 46.69 282 VAL A N 1
ATOM 2272 C CA . VAL A 1 282 ? -25.616 4.591 -10.637 1.00 46.69 282 VAL A CA 1
ATOM 2273 C C . VAL A 1 282 ? -25.868 4.229 -12.108 1.00 46.69 282 VAL A C 1
ATOM 2275 O O . VAL A 1 282 ? -24.993 3.671 -12.762 1.00 46.69 282 VAL A O 1
ATOM 2278 N N . GLN A 1 283 ? -27.011 4.628 -12.676 1.00 42.25 283 GLN A N 1
ATOM 2279 C CA . GLN A 1 283 ? -27.321 4.378 -14.090 1.00 42.25 283 GLN A CA 1
ATOM 2280 C C . GLN A 1 283 ? -26.558 5.306 -15.051 1.00 42.25 283 GLN A C 1
ATOM 2282 O O . GLN A 1 283 ? -26.298 4.929 -16.195 1.00 42.25 283 GLN A O 1
ATOM 2287 N N . ALA A 1 284 ? -26.145 6.493 -14.595 1.00 41.22 284 ALA A N 1
ATOM 2288 C CA . ALA A 1 284 ? -25.351 7.422 -15.400 1.00 41.22 284 ALA A CA 1
ATOM 2289 C C . ALA A 1 284 ? -23.887 6.965 -15.576 1.00 41.22 284 ALA A C 1
ATOM 2291 O O . ALA A 1 284 ? -23.278 7.249 -16.609 1.00 41.22 284 ALA A O 1
ATOM 2292 N N . LEU A 1 285 ? -23.332 6.216 -14.612 1.00 41.50 285 LEU A N 1
ATOM 2293 C CA . LEU A 1 285 ? -21.953 5.720 -14.683 1.00 41.50 285 LEU A CA 1
ATOM 2294 C C . LEU A 1 285 ? -21.795 4.553 -15.676 1.00 41.50 285 LEU A C 1
ATOM 2296 O O . LEU A 1 285 ? -20.818 4.514 -16.424 1.00 41.50 285 LEU A O 1
ATOM 2300 N N . ASP A 1 286 ? -22.782 3.655 -15.753 1.00 39.25 286 ASP A N 1
ATOM 2301 C CA . ASP A 1 286 ? -22.755 2.519 -16.688 1.00 39.25 286 ASP A CA 1
ATOM 2302 C C . ASP A 1 286 ? -22.870 2.966 -18.156 1.00 39.25 286 ASP A C 1
ATOM 2304 O O . ASP A 1 286 ? -22.282 2.354 -19.052 1.00 39.25 286 ASP A O 1
ATOM 2308 N N . HIS A 1 287 ? -23.565 4.076 -18.426 1.00 36.81 287 HIS A N 1
ATOM 2309 C CA . HIS A 1 287 ? -23.749 4.572 -19.792 1.00 36.81 287 HIS A CA 1
ATOM 2310 C C . HIS A 1 287 ? -22.527 5.339 -20.336 1.00 36.81 287 HIS A C 1
ATOM 2312 O O . HIS A 1 287 ? -22.310 5.366 -21.550 1.00 36.81 287 HIS A O 1
ATOM 2318 N N . ALA A 1 288 ? -21.697 5.916 -19.458 1.00 39.88 288 ALA A N 1
ATOM 2319 C CA . ALA A 1 288 ? -20.458 6.598 -19.842 1.00 39.88 288 ALA A CA 1
ATOM 2320 C C . ALA A 1 288 ? -19.320 5.614 -20.175 1.00 39.88 288 ALA A C 1
ATOM 2322 O O . ALA A 1 288 ? -18.499 5.889 -21.050 1.00 39.88 288 ALA A O 1
ATOM 2323 N N . ILE A 1 289 ? -19.302 4.438 -19.538 1.00 43.28 289 ILE A N 1
ATOM 2324 C CA . ILE A 1 289 ? -18.276 3.407 -19.765 1.00 43.28 289 ILE A CA 1
ATOM 2325 C C . ILE A 1 289 ? -18.463 2.723 -21.130 1.00 43.28 289 ILE A C 1
ATOM 2327 O O . ILE A 1 289 ? -17.483 2.402 -21.796 1.00 43.28 289 ILE A O 1
ATOM 2331 N N . ILE A 1 290 ? -19.702 2.578 -21.611 1.00 40.75 290 ILE A N 1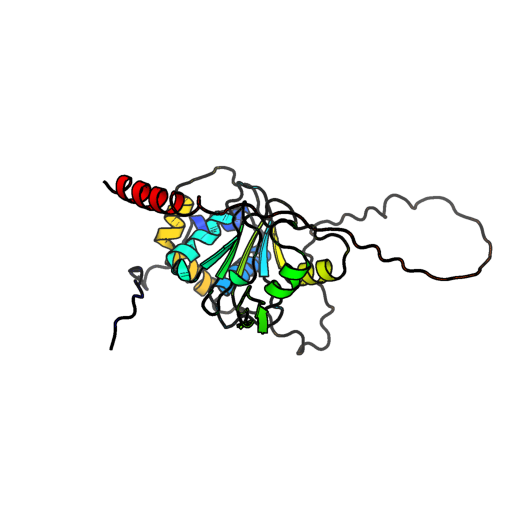
ATOM 2332 C CA . ILE A 1 290 ? -19.990 1.939 -22.908 1.00 40.75 290 ILE A CA 1
ATOM 2333 C C . ILE A 1 290 ? -19.664 2.857 -24.105 1.00 40.75 290 ILE A C 1
ATOM 2335 O O . ILE A 1 290 ? -19.421 2.365 -25.206 1.00 40.75 290 ILE A O 1
ATOM 2339 N N . GLN A 1 291 ? -19.616 4.182 -23.919 1.00 38.66 291 GLN A N 1
ATOM 2340 C CA . GLN A 1 291 ? -19.272 5.121 -24.999 1.00 38.66 291 GLN A CA 1
ATOM 2341 C C . GLN A 1 291 ? -17.769 5.388 -25.157 1.00 38.66 291 GLN A C 1
ATOM 2343 O O . GLN A 1 291 ? -17.376 5.917 -26.191 1.00 38.66 291 GLN A O 1
ATOM 2348 N N . ALA A 1 292 ? -16.932 4.999 -24.192 1.00 42.50 292 ALA A N 1
ATOM 2349 C CA . ALA A 1 292 ? -15.474 5.125 -24.300 1.00 42.50 292 ALA A CA 1
ATOM 2350 C C . ALA A 1 292 ? -14.799 3.926 -25.005 1.00 42.50 292 ALA A C 1
ATOM 2352 O O . ALA A 1 292 ? -13.601 3.979 -25.270 1.00 42.50 292 ALA A O 1
ATOM 2353 N N . ASP A 1 293 ? -15.567 2.873 -25.310 1.00 42.62 293 ASP A N 1
ATOM 2354 C CA . ASP A 1 293 ? -15.110 1.615 -25.927 1.00 42.62 293 ASP A CA 1
ATOM 2355 C C . ASP A 1 293 ? -15.645 1.419 -27.371 1.00 42.62 293 ASP A C 1
ATOM 2357 O O . ASP A 1 293 ? -15.668 0.305 -27.904 1.00 42.62 293 ASP A O 1
ATOM 2361 N N . ARG A 1 294 ? -16.082 2.504 -28.027 1.00 36.06 294 ARG A N 1
ATOM 2362 C CA . ARG A 1 294 ? -16.361 2.573 -29.474 1.00 36.06 294 ARG A CA 1
ATOM 2363 C C . ARG A 1 294 ? -15.509 3.648 -30.129 1.00 36.06 294 ARG A C 1
ATOM 2365 O O . ARG A 1 294 ? -15.137 3.426 -31.302 1.00 36.06 294 ARG A O 1
#

Secondary structure (DSSP, 8-state):
-PPP----------TTS----HHHHHHHHHH--SHHHHHHHHHHHHHTT-TT-PPTTPPEEEEES-GGG-TGGGGHHHHHHS-GGGEEEE-TTPPP-GGGS-TT--EEEESS--TTTS-HHHHHHHHT-EEEEEEETTEEEEEEEE--EEEEEESS----TT-HHHHHHHTTEEEEE----SS--THHHHHHHHTHHHHHHHHHHHTTTS-SSPPPGGG-TT--------------TTTTS--S---------------------------------HHHHHHHHHHHHHHTT-

pLDDT: mean 71.49, std 24.81, range [27.39, 98.0]

Sequence (294 aa):
LSGSPRAFVKYLYNPDRTPHPEPFIKGVENSFGNPRIRKRFYQKYYQLLMHGQFPHKETKLCLVGPPDSGKTSWFTPFQGIIPARYIAGVMNDGRFSAAMIESNTQIFMMDEWTPDSLSCEDAKRVLQGGMNFVPQKHKNGWRINYNSGFFITTNEYPDFGNQTDCDAIRKRLEVFQTSSLKRRDTSVSGWLRMNCMEVFHYLADYLRDEPIFDAPSHLQPNAVQTGAIYNDFDFNPMSLMYRDEMDRFCLSQPPSAGTNAATNENVDDEDEANNDDNTALVQALDHAIIQADR